Protein AF-A0A4C1Y5I3-F1 (afdb_monomer)

Radius of gyration: 82.03 Å; Cα contacts (8 Å, |Δi|>4): 7; chains: 1; bounding box: 168×85×253 Å

Foldseek 3Di:
DDPVVVVVVVVVVVVVVVVVVVVVVVVVVVVVVVVVPPDPCVVVVVPPPDDDDDDDDDDDDDDDDDDDDDDDDDDDDDDDDDDDDDDDDDDDDPDDPDDDPDDDPPPPDPPPPPPDPPPPPDDDDDPPCPVVVLVVVVVVCVVVCVDPPVCVPPPQDSVNVVVVVVVVVVVVVVVVVVVVVVVVVVVVVVVVVVVVVVVVVVVVVVVVVVVVVVVVVVVVVVVVVVVVVVVVVVVVVVVVVVVVVVVVVVVVVVVVVVVVVVVVVVVVVVVVVVVVVVVVVVVVVVVVVVVVVVVVVVVVVVVVVVVVVVVVVVVVVVVVVVVVVVVVVVVVVVVVVVVVVVVVVVVVVVVVVVVVVD

pLDDT: mean 80.73, std 22.71, range [35.09, 98.81]

Mean predicted aligned error: 19.36 Å

Sequence (358 aa):
MDSVELLAREEEFRKLNKQLELKTTRLMKEVEDVMQKPDFFVDFASSSLYSPARNQKPVHTRHCNDITDRDNTKNVMNNETPNAKPQSSIKPLKNNNNKNNNRGRNKLEVNQMQKDCQCCTHKRNQFMGSVEFLQAFIYVNVQDKVLPQAFLKESPGVEGVCKFLASKVKLMQEQMDRLQSVINEKTVQCQRHLTHCAELEGGHLQLVSKARNCEAEVTELRAKCNSLQNKLAEKQREHKEQKTEADRLTAEVKKLKSKLTQAEAKCTHHDDEAARLKQQIEVLKNTEKEFRAASRDHSASQMSAISSLETRNKNLTTAMMKLNELIDNLKKQNAILSANVMIEGLEKEYSKLLLEGQ

Secondary structure (DSSP, 8-state):
--HHHHHHHHHHHHHHHHHHHHHHHHHHHHHHHHHHS--TTHHHHTT----------------------------------------------------------------------TTTTS-----S-HHHHHHHHHHHHHHTT-S-GGGGSS---HHHHHHHHHHHHHHHHHHHHHHHHHHHHHHHHHHHHHHHHHHHHHHHHHHHHHHHHHHHHHHHHHHHHHHHHHHHHHHHHHHHHHHHHHHHHHHHHHHHHHHHHHHHHHHHHHHHHHHHHHHHHHHHHHHHHHHHHHHHHHHHHHHHHHHHHHHHHHHHHHHHHHHHHHHHHHHHHHHHHHHHHHHHHHHHHHHHHHHH--

Structure (mmCIF, N/CA/C/O backbone):
data_AF-A0A4C1Y5I3-F1
#
_entry.id   AF-A0A4C1Y5I3-F1
#
loop_
_atom_site.group_PDB
_atom_site.id
_atom_site.type_symbol
_atom_site.label_atom_id
_atom_site.label_alt_id
_atom_site.label_comp_id
_atom_site.label_asym_id
_atom_site.label_entity_id
_atom_site.label_seq_id
_atom_site.pdbx_PDB_ins_code
_atom_site.Cartn_x
_atom_site.Cartn_y
_atom_site.Cartn_z
_atom_site.occupancy
_atom_site.B_iso_or_equiv
_atom_site.auth_seq_id
_atom_site.auth_comp_id
_atom_site.auth_asym_id
_atom_site.auth_atom_id
_atom_site.pdbx_PDB_model_num
ATOM 1 N N . MET A 1 1 ? 4.561 -12.490 -20.238 1.00 55.97 1 MET A N 1
ATOM 2 C CA . MET A 1 1 ? 3.183 -12.817 -19.834 1.00 55.97 1 MET A CA 1
ATOM 3 C C . MET A 1 1 ? 2.489 -13.327 -21.065 1.00 55.97 1 MET A C 1
ATOM 5 O O . MET A 1 1 ? 2.441 -12.603 -22.056 1.00 55.97 1 MET A O 1
ATOM 9 N N . ASP A 1 2 ? 2.043 -14.574 -21.018 1.00 82.44 2 ASP A N 1
ATOM 10 C CA . ASP A 1 2 ? 1.320 -15.182 -22.127 1.00 82.44 2 ASP A CA 1
ATOM 11 C C . ASP A 1 2 ? -0.052 -14.519 -22.272 1.00 82.44 2 ASP A C 1
ATOM 13 O O . ASP A 1 2 ? -0.678 -14.124 -21.288 1.00 82.44 2 ASP A O 1
ATOM 17 N N . SER A 1 3 ? -0.545 -14.397 -23.506 1.00 86.50 3 SER A N 1
ATOM 18 C CA . SER A 1 3 ? -1.848 -13.778 -23.800 1.00 86.50 3 SER A CA 1
ATOM 19 C C . SER A 1 3 ? -3.006 -14.408 -23.011 1.00 86.50 3 SER A C 1
ATOM 21 O O . SER A 1 3 ? -4.003 -13.743 -22.738 1.00 86.50 3 SER A O 1
ATOM 23 N N . VAL A 1 4 ? -2.872 -15.681 -22.635 1.00 90.69 4 VAL A N 1
ATOM 24 C CA . VAL A 1 4 ? -3.843 -16.427 -21.823 1.00 90.69 4 VAL A CA 1
ATOM 25 C C . VAL A 1 4 ? -3.867 -15.929 -20.373 1.00 90.69 4 VAL A C 1
ATOM 27 O O . VAL A 1 4 ? -4.932 -15.808 -19.773 1.00 90.69 4 VAL A O 1
ATOM 30 N N . GLU A 1 5 ? -2.706 -15.576 -19.823 1.00 90.56 5 GLU A N 1
ATOM 31 C CA . GLU A 1 5 ? -2.554 -15.075 -18.453 1.00 90.56 5 GLU A CA 1
ATOM 32 C C . GLU A 1 5 ? -3.140 -13.660 -18.306 1.00 90.56 5 GLU A C 1
ATOM 34 O O . GLU A 1 5 ? -3.757 -13.333 -17.292 1.00 90.56 5 GLU A O 1
ATOM 39 N N . LEU A 1 6 ? -3.024 -12.834 -19.354 1.00 94.62 6 LEU A N 1
ATOM 40 C CA . LEU A 1 6 ? -3.646 -11.507 -19.405 1.00 94.62 6 LEU A CA 1
ATOM 41 C C . LEU A 1 6 ? -5.177 -11.584 -19.445 1.00 94.62 6 LEU A C 1
ATOM 43 O O . LEU A 1 6 ? -5.832 -10.834 -18.724 1.00 94.62 6 LEU A O 1
ATOM 47 N N . LEU A 1 7 ? -5.743 -12.509 -20.228 1.00 95.25 7 LEU A N 1
ATOM 48 C CA . LEU A 1 7 ? -7.195 -12.714 -20.309 1.00 95.25 7 LEU A CA 1
ATOM 49 C C . LEU A 1 7 ? -7.779 -13.216 -18.983 1.00 95.25 7 LEU A C 1
ATOM 51 O O . LEU A 1 7 ? -8.802 -12.702 -18.531 1.00 95.25 7 LEU A O 1
ATOM 55 N N . ALA A 1 8 ? -7.108 -14.164 -18.322 1.00 95.81 8 ALA A N 1
ATOM 56 C CA . ALA A 1 8 ? -7.526 -14.645 -17.005 1.00 95.81 8 ALA A CA 1
ATOM 57 C C . ALA A 1 8 ? -7.537 -13.507 -15.970 1.00 95.81 8 ALA A C 1
ATOM 59 O O . ALA A 1 8 ? -8.502 -13.337 -15.222 1.00 95.81 8 ALA A O 1
ATOM 60 N N . ARG A 1 9 ? -6.496 -12.668 -15.981 1.00 96.00 9 ARG A N 1
ATOM 61 C CA . ARG A 1 9 ? -6.385 -11.520 -15.077 1.00 96.00 9 ARG A CA 1
ATOM 62 C C . ARG A 1 9 ? -7.423 -10.433 -15.374 1.00 96.00 9 ARG A C 1
ATOM 64 O O . ARG A 1 9 ? -7.955 -9.830 -14.444 1.00 96.00 9 ARG A O 1
ATOM 71 N N . GLU A 1 10 ? -7.746 -10.187 -16.644 1.00 97.12 10 GLU A N 1
ATOM 72 C CA . GLU A 1 10 ? -8.831 -9.274 -17.030 1.00 97.12 10 GLU A CA 1
ATOM 73 C C . GLU A 1 10 ? -10.188 -9.766 -16.498 1.00 97.12 10 GLU A C 1
ATOM 75 O O . GLU A 1 10 ? -10.980 -8.976 -15.975 1.00 97.12 10 GLU A O 1
ATOM 80 N N . GLU A 1 11 ? -10.450 -11.073 -16.571 1.00 97.38 11 GLU A N 1
ATOM 81 C CA . GLU A 1 11 ? -11.692 -11.655 -16.062 1.00 97.38 11 GLU A CA 1
ATOM 82 C C . GLU A 1 11 ? -11.799 -11.544 -14.530 1.00 97.38 11 GLU A C 1
ATOM 84 O O . GLU A 1 11 ? -12.870 -11.229 -14.000 1.00 97.38 11 GLU A O 1
ATOM 89 N N . GLU A 1 12 ? -10.691 -11.733 -13.808 1.00 96.94 12 GLU A N 1
ATOM 90 C CA . GLU A 1 12 ? -10.623 -11.495 -12.362 1.00 96.94 12 GLU A CA 1
ATOM 91 C C . GLU A 1 12 ? -10.908 -10.033 -12.008 1.00 96.94 12 GLU A C 1
ATOM 93 O O . GLU A 1 12 ? -11.728 -9.765 -11.126 1.00 96.94 12 GLU A O 1
ATOM 98 N N . PHE A 1 13 ? -10.312 -9.078 -12.730 1.00 97.81 13 PHE A N 1
ATOM 99 C CA . PHE A 1 13 ? -10.589 -7.658 -12.516 1.00 97.81 13 PHE A CA 1
ATOM 100 C C . PHE A 1 13 ? -12.046 -7.298 -12.820 1.00 97.81 13 PHE A C 1
ATOM 102 O O . PHE A 1 13 ? -12.648 -6.543 -12.055 1.00 97.81 13 PHE A O 1
ATOM 109 N N . ARG A 1 14 ? -12.665 -7.879 -13.860 1.00 97.62 14 ARG A N 1
ATOM 110 C CA . ARG A 1 14 ? -14.109 -7.706 -14.114 1.00 97.62 14 ARG A CA 1
ATOM 111 C C . ARG A 1 14 ? -14.963 -8.244 -12.971 1.00 97.62 14 ARG A C 1
ATOM 113 O O . ARG A 1 14 ? -15.922 -7.584 -12.570 1.00 97.62 14 ARG A O 1
ATOM 120 N N . LYS A 1 15 ? -14.630 -9.419 -12.426 1.00 98.00 15 LYS A N 1
ATOM 121 C CA . LYS A 1 15 ? -15.339 -9.993 -11.267 1.00 98.00 15 LYS A CA 1
ATOM 122 C C . LYS A 1 15 ? -15.206 -9.092 -10.042 1.00 98.00 15 LYS A C 1
ATOM 124 O O . LYS A 1 15 ? -16.206 -8.846 -9.365 1.00 98.00 15 LYS A O 1
ATOM 129 N N . LEU A 1 16 ? -14.010 -8.563 -9.790 1.00 96.81 16 LEU A N 1
ATOM 130 C CA . LEU A 1 16 ? -13.751 -7.662 -8.669 1.00 96.81 16 LEU A CA 1
ATOM 131 C C . LEU A 1 16 ? -14.513 -6.337 -8.816 1.00 96.81 16 LEU A C 1
ATOM 133 O O . LEU A 1 16 ? -15.172 -5.916 -7.867 1.00 96.81 16 LEU A O 1
ATOM 137 N N . ASN A 1 17 ? -14.506 -5.729 -10.008 1.00 97.19 17 ASN A N 1
ATOM 138 C CA . ASN A 1 17 ? -15.266 -4.505 -10.284 1.00 97.19 17 ASN A CA 1
ATOM 139 C C . ASN A 1 17 ? -16.769 -4.714 -10.088 1.00 97.19 17 ASN A C 1
ATOM 141 O O . ASN A 1 17 ? -17.412 -3.913 -9.418 1.00 97.19 17 ASN A O 1
ATOM 145 N N . LYS A 1 18 ? -17.320 -5.834 -10.570 1.00 98.12 18 LYS A N 1
ATOM 146 C CA . LYS A 1 18 ? -18.740 -6.161 -10.377 1.00 98.12 18 LYS A CA 1
ATOM 147 C C . LYS A 1 18 ? -19.110 -6.312 -8.896 1.00 98.12 18 LYS A C 1
ATOM 149 O O . LYS A 1 18 ? -20.186 -5.889 -8.477 1.00 98.12 18 LYS A O 1
ATOM 154 N N . GLN A 1 19 ? -18.232 -6.906 -8.083 1.00 96.81 19 GLN A N 1
ATOM 155 C CA . GLN A 1 19 ? -18.434 -6.982 -6.630 1.00 96.81 19 GLN A CA 1
ATOM 156 C C . GLN A 1 19 ? -18.339 -5.607 -5.960 1.00 96.81 19 GLN A C 1
ATOM 158 O O . GLN A 1 19 ? -19.082 -5.339 -5.013 1.00 96.81 19 GLN A O 1
ATOM 163 N N . LEU A 1 20 ? -17.436 -4.749 -6.440 1.00 97.44 20 LEU A N 1
ATOM 164 C CA . LEU A 1 20 ? -17.274 -3.387 -5.944 1.00 97.44 20 LEU A CA 1
ATOM 165 C C . LEU A 1 20 ? -18.528 -2.550 -6.224 1.00 97.44 20 LEU A C 1
ATOM 167 O O . LEU A 1 20 ? -19.047 -1.915 -5.312 1.00 97.44 20 LEU A O 1
ATOM 171 N N . GLU A 1 21 ? -19.060 -2.614 -7.446 1.00 97.44 21 GLU A N 1
ATOM 172 C CA . GLU A 1 21 ? -20.314 -1.960 -7.838 1.00 97.44 21 GLU A CA 1
ATOM 173 C C . GLU A 1 21 ? -21.484 -2.436 -6.971 1.00 97.44 21 GLU A C 1
ATOM 175 O O . GLU A 1 21 ? -22.175 -1.613 -6.376 1.00 97.44 21 GLU A O 1
ATOM 180 N N . LEU A 1 22 ? -21.647 -3.754 -6.792 1.00 98.12 22 LEU A N 1
ATOM 181 C CA . LEU A 1 22 ? -22.689 -4.322 -5.926 1.00 98.12 22 LEU A CA 1
ATOM 182 C C . LEU A 1 22 ? -22.584 -3.837 -4.473 1.00 98.12 22 LEU A C 1
ATOM 184 O O . LEU A 1 22 ? -23.604 -3.526 -3.852 1.00 98.12 22 LEU A O 1
ATOM 188 N N . LYS A 1 23 ? -21.367 -3.762 -3.917 1.00 97.50 23 LYS A N 1
ATOM 189 C CA . LYS A 1 23 ? -21.143 -3.227 -2.565 1.00 97.50 23 LYS A CA 1
ATOM 190 C C . LYS A 1 23 ? -21.480 -1.744 -2.482 1.00 97.50 23 LYS A C 1
ATOM 192 O O . LYS A 1 23 ? -22.138 -1.347 -1.526 1.00 97.50 23 LYS A O 1
ATOM 197 N N . THR A 1 24 ? -21.070 -0.951 -3.467 1.00 97.50 24 THR A N 1
ATOM 198 C CA . THR A 1 24 ? -21.371 0.484 -3.519 1.00 97.50 24 THR A CA 1
ATOM 199 C C . THR A 1 24 ? -22.876 0.719 -3.604 1.00 97.50 24 THR A C 1
ATOM 201 O O . THR A 1 24 ? -23.409 1.495 -2.818 1.00 97.50 24 THR A O 1
ATOM 204 N N . THR A 1 25 ? -23.595 -0.007 -4.466 1.00 97.44 25 THR A N 1
ATOM 205 C CA . THR A 1 25 ? -25.060 0.093 -4.563 1.00 97.44 25 THR A CA 1
ATOM 206 C C . THR A 1 25 ? -25.747 -0.312 -3.259 1.00 97.44 25 THR A C 1
ATOM 208 O O . THR A 1 25 ? -26.676 0.361 -2.821 1.00 97.44 25 THR A O 1
ATOM 211 N N . ARG A 1 26 ? -25.281 -1.381 -2.600 1.00 97.44 26 ARG A N 1
ATOM 212 C CA . ARG A 1 26 ? -25.826 -1.808 -1.303 1.00 97.44 26 ARG A CA 1
ATOM 213 C C . ARG A 1 26 ? -25.597 -0.763 -0.212 1.00 97.44 26 ARG A C 1
ATOM 215 O O . ARG A 1 26 ? -26.525 -0.472 0.531 1.00 97.44 26 ARG A O 1
ATOM 222 N N . LEU A 1 27 ? -24.396 -0.193 -0.138 1.00 97.38 27 LEU A N 1
ATOM 223 C CA . LEU A 1 27 ? -24.063 0.835 0.846 1.00 97.38 27 LEU A CA 1
ATOM 224 C C . LEU A 1 27 ? -24.883 2.110 0.621 1.00 97.38 27 LEU A C 1
ATOM 226 O O . LEU A 1 27 ? -25.413 2.664 1.575 1.00 97.38 27 LEU A O 1
ATOM 230 N N . MET A 1 28 ? -25.039 2.541 -0.634 1.00 96.94 28 MET A N 1
ATOM 231 C CA . MET A 1 28 ? -25.890 3.687 -0.974 1.00 96.94 28 MET A CA 1
ATOM 232 C C . MET A 1 28 ? -27.343 3.449 -0.558 1.00 96.94 28 MET A C 1
ATOM 234 O O . MET A 1 28 ? -27.964 4.351 -0.008 1.00 96.94 28 MET A O 1
ATOM 238 N N . LYS A 1 29 ? -27.856 2.225 -0.734 1.00 97.31 29 LYS A N 1
ATOM 239 C CA . LYS A 1 29 ? -29.195 1.850 -0.268 1.00 97.31 29 LYS A CA 1
ATOM 240 C C . LYS A 1 29 ? -29.307 1.851 1.260 1.00 97.31 29 LYS A C 1
ATOM 242 O O . LYS A 1 29 ? -30.309 2.306 1.786 1.00 97.31 29 LYS A O 1
ATOM 247 N N . GLU A 1 30 ? -28.285 1.385 1.980 1.00 96.06 30 GLU A N 1
ATOM 248 C CA . GLU A 1 30 ? -28.253 1.457 3.451 1.00 96.06 30 GLU A CA 1
ATOM 249 C C . GLU A 1 30 ? -28.215 2.911 3.951 1.00 96.06 30 GLU A C 1
ATOM 251 O O . GLU A 1 30 ? -28.897 3.241 4.918 1.00 96.06 30 GLU A O 1
ATOM 256 N N . VAL A 1 31 ? -27.471 3.796 3.279 1.00 94.19 31 VAL A N 1
ATOM 257 C CA . VAL A 1 31 ? -27.472 5.238 3.577 1.00 94.19 31 VAL A CA 1
ATOM 258 C C . VAL A 1 31 ? -28.845 5.846 3.300 1.00 94.19 31 VAL A C 1
ATOM 260 O O . VAL A 1 31 ? -29.354 6.586 4.138 1.00 94.19 31 VAL A O 1
ATOM 263 N N . GLU A 1 32 ? -29.470 5.508 2.173 1.00 95.00 32 GLU A N 1
ATOM 264 C CA . GLU A 1 32 ? -30.810 5.983 1.826 1.00 95.00 32 GLU A CA 1
ATOM 265 C C . GLU A 1 32 ? -31.870 5.482 2.820 1.00 95.00 32 GLU A C 1
ATOM 267 O O . GLU A 1 32 ? -32.681 6.279 3.278 1.00 95.00 32 GLU A O 1
ATOM 272 N N . ASP A 1 33 ? -31.807 4.220 3.257 1.00 94.38 33 ASP A N 1
ATOM 273 C CA . ASP A 1 33 ? -32.685 3.664 4.297 1.00 94.38 33 ASP A CA 1
ATOM 274 C C . ASP A 1 33 ? -32.489 4.360 5.658 1.00 94.38 33 ASP A C 1
ATOM 276 O O . ASP A 1 33 ? -33.441 4.515 6.425 1.00 94.38 33 ASP A O 1
ATOM 280 N N . VAL A 1 34 ? -31.260 4.772 5.993 1.00 90.88 34 VAL A N 1
ATOM 281 C CA . VAL A 1 34 ? -30.976 5.546 7.214 1.00 90.88 34 VAL A CA 1
ATOM 282 C C . VAL A 1 34 ? -31.487 6.981 7.085 1.00 90.88 34 VAL A C 1
ATOM 284 O O . VAL A 1 34 ? -32.027 7.505 8.052 1.00 90.88 34 VAL A O 1
ATOM 287 N N . MET A 1 35 ? -31.370 7.593 5.905 1.00 85.56 35 MET A N 1
ATOM 288 C CA . MET A 1 35 ? -31.860 8.950 5.638 1.00 85.56 35 MET A CA 1
ATOM 289 C C . MET A 1 35 ? -33.386 9.031 5.499 1.00 85.56 35 MET A C 1
ATOM 291 O O . MET A 1 35 ? -33.975 10.048 5.850 1.00 85.56 35 MET A O 1
ATOM 295 N N . GLN A 1 36 ? -34.037 7.984 4.984 1.00 89.94 36 GLN A N 1
ATOM 296 C CA . GLN A 1 36 ? -35.495 7.915 4.854 1.00 89.94 36 GLN A CA 1
ATOM 297 C C . GLN A 1 36 ? -36.196 7.582 6.168 1.00 89.94 36 GLN A C 1
ATOM 299 O O . GLN A 1 36 ? -37.403 7.790 6.268 1.00 89.94 36 GLN A O 1
ATOM 304 N N . LYS A 1 37 ? -35.479 7.082 7.181 1.00 84.56 37 LYS A N 1
ATOM 305 C CA . LYS A 1 37 ? -36.021 7.007 8.537 1.00 84.56 37 LYS A CA 1
ATOM 306 C C . LYS A 1 37 ? -36.095 8.439 9.072 1.00 84.56 37 LYS A C 1
ATOM 308 O O . LYS A 1 37 ? -35.039 8.994 9.368 1.00 84.56 37 LYS A O 1
ATOM 313 N N . PRO A 1 38 ? -37.295 9.049 9.176 1.00 65.81 38 PRO A N 1
ATOM 314 C CA . PRO A 1 38 ? -37.422 10.369 9.773 1.00 65.81 38 PRO A CA 1
ATOM 315 C C . PRO A 1 38 ? -36.773 10.311 11.150 1.00 65.81 38 PRO A C 1
ATOM 317 O O . PRO A 1 38 ? -37.022 9.373 11.910 1.00 65.81 38 PRO A O 1
ATOM 320 N N . ASP A 1 39 ? -35.875 11.261 11.395 1.00 62.53 39 ASP A N 1
ATOM 321 C CA . ASP A 1 39 ? -35.011 11.336 12.560 1.00 62.53 39 ASP A CA 1
ATOM 322 C C . ASP A 1 39 ? -35.692 10.789 13.820 1.00 62.53 39 ASP A C 1
ATOM 324 O O . ASP A 1 39 ? -36.631 11.383 14.350 1.00 62.53 39 ASP A O 1
ATOM 328 N N . PHE A 1 40 ? -35.141 9.701 14.367 1.00 60.09 40 PHE A N 1
ATOM 329 C CA . PHE A 1 40 ? -35.454 9.206 15.716 1.00 60.09 40 PHE A CA 1
ATOM 330 C C . PHE A 1 40 ? -35.321 10.320 16.787 1.00 60.09 40 PHE A C 1
ATOM 332 O O . PHE A 1 40 ? -35.784 10.177 17.915 1.00 60.09 40 PHE A O 1
ATOM 339 N N . PHE A 1 41 ? -34.686 11.447 16.437 1.00 56.62 41 PHE A N 1
ATOM 340 C CA . PHE A 1 41 ? -34.577 12.656 17.246 1.00 56.62 41 PHE A CA 1
ATOM 341 C C . PHE A 1 41 ? -35.851 13.514 17.322 1.00 56.62 41 PHE A C 1
ATOM 343 O O . PHE A 1 41 ? -35.969 14.286 18.275 1.00 56.62 41 PHE A O 1
ATOM 350 N N . VAL A 1 42 ? -36.826 13.384 16.412 1.00 60.25 42 VAL A N 1
ATOM 351 C CA . VAL A 1 42 ? -38.107 14.120 16.530 1.00 60.25 42 VAL A CA 1
ATOM 352 C C . VAL A 1 42 ? -38.926 13.605 17.726 1.00 60.25 42 VAL A C 1
ATOM 354 O O . VAL A 1 42 ? -39.559 14.396 18.434 1.00 60.25 42 VAL A O 1
ATOM 357 N N . ASP A 1 43 ? -38.808 12.315 18.049 1.00 57.38 43 ASP A N 1
ATOM 358 C CA . ASP A 1 43 ? -39.418 11.716 19.247 1.00 57.38 43 ASP A CA 1
ATOM 359 C C . ASP A 1 43 ? -38.662 12.064 20.542 1.00 57.38 43 ASP A C 1
ATOM 361 O O . ASP A 1 43 ? -39.237 12.063 21.633 1.00 57.38 43 ASP A O 1
ATOM 365 N N . PHE A 1 44 ? -37.381 12.442 20.446 1.00 57.88 44 PHE A N 1
ATOM 366 C CA . PHE A 1 44 ? -36.614 12.917 21.603 1.00 57.88 44 PHE A CA 1
ATOM 367 C C . PHE A 1 44 ? -36.893 14.395 21.921 1.00 57.88 44 PHE A C 1
ATOM 369 O O . PHE A 1 44 ? -36.907 14.789 23.088 1.00 57.88 44 PHE A O 1
ATOM 376 N N . ALA A 1 45 ? -37.177 15.215 20.903 1.00 57.25 45 ALA A N 1
ATOM 377 C CA . ALA A 1 45 ? -37.510 16.630 21.081 1.00 57.25 45 ALA A CA 1
ATOM 378 C C . ALA A 1 45 ? -38.916 16.855 21.674 1.00 57.25 45 ALA A C 1
ATOM 380 O O . ALA A 1 45 ? -39.146 17.859 22.346 1.00 57.25 45 ALA A O 1
ATOM 381 N N . SER A 1 46 ? -39.847 15.918 21.482 1.00 56.91 46 SER A N 1
ATOM 382 C CA . SER A 1 46 ? -41.234 16.035 21.956 1.00 56.91 46 SER A CA 1
ATOM 383 C C . SER A 1 46 ? -41.455 15.566 23.407 1.00 56.91 46 SER A C 1
ATOM 385 O O . SER A 1 46 ? -42.503 15.858 23.980 1.00 56.91 46 SER A O 1
ATOM 387 N N . SER A 1 47 ? -40.458 14.938 24.049 1.00 51.41 47 SER A N 1
ATOM 388 C CA . SER A 1 47 ? -40.517 14.542 25.474 1.00 51.41 47 SER A CA 1
ATOM 389 C C . SER A 1 47 ? -39.835 15.521 26.444 1.00 51.41 47 SER A C 1
ATOM 391 O O . SER A 1 47 ? -39.918 15.345 27.660 1.00 51.41 47 SER A O 1
ATOM 393 N N . SER A 1 48 ? -39.205 16.595 25.955 1.00 48.88 48 SER A N 1
ATOM 394 C CA . SER A 1 48 ? -38.680 17.669 26.810 1.00 48.88 48 SER A CA 1
ATOM 395 C C . SER A 1 48 ? -39.762 18.715 27.107 1.00 48.88 48 SER A C 1
ATOM 397 O O . SER A 1 48 ? -39.696 19.861 26.657 1.00 48.88 48 SER A O 1
ATOM 399 N N . LEU A 1 49 ? -40.753 18.334 27.915 1.00 48.50 49 LEU A N 1
ATOM 400 C CA . LEU A 1 49 ? -41.639 19.265 28.620 1.00 48.50 49 LEU A CA 1
ATOM 401 C C . LEU A 1 49 ? -40.845 20.024 29.701 1.00 48.50 49 LEU A C 1
ATOM 403 O O . LEU A 1 49 ? -41.003 19.784 30.893 1.00 48.50 49 LEU A O 1
ATOM 407 N N . TYR A 1 50 ? -40.002 20.970 29.288 1.00 48.88 50 TYR A N 1
ATOM 408 C CA . TYR A 1 50 ? -39.559 22.064 30.149 1.00 48.88 50 TYR A CA 1
ATOM 409 C C . TYR A 1 50 ? -39.992 23.389 29.531 1.00 48.88 50 TYR A C 1
ATOM 411 O O . TYR A 1 50 ? -39.371 23.954 28.636 1.00 48.88 50 TYR A O 1
ATOM 419 N N . SER A 1 51 ? -41.131 23.842 30.042 1.00 43.19 51 SER A N 1
ATOM 420 C CA . SER A 1 51 ? -41.708 25.167 29.868 1.00 43.19 51 SER A CA 1
ATOM 421 C C . SER A 1 51 ? -40.711 26.265 30.281 1.00 43.19 51 SER A C 1
ATOM 423 O O . SER A 1 51 ? -40.234 26.232 31.420 1.00 43.19 51 SER A O 1
ATOM 425 N N . PRO A 1 52 ? -40.401 27.266 29.434 1.00 47.56 52 PRO A N 1
ATOM 426 C CA . PRO A 1 52 ? -39.676 28.445 29.872 1.00 47.56 52 PRO A CA 1
ATOM 427 C C . PRO A 1 52 ? -40.678 29.482 30.390 1.00 47.56 52 PRO A C 1
ATOM 429 O O . PRO A 1 52 ? -41.300 30.233 29.635 1.00 47.56 52 PRO A O 1
ATOM 432 N N . ALA A 1 53 ? -40.821 29.537 31.712 1.00 44.81 53 ALA A N 1
ATOM 433 C CA . ALA A 1 53 ? -41.477 30.649 32.377 1.00 44.81 53 ALA A CA 1
ATOM 434 C C . ALA A 1 53 ? -40.642 31.931 32.199 1.00 44.81 53 ALA A C 1
ATOM 436 O O . ALA A 1 53 ? -39.521 32.056 32.692 1.00 44.81 53 ALA A O 1
ATOM 437 N N . ARG A 1 54 ? -41.236 32.905 31.504 1.00 47.25 54 ARG A N 1
ATOM 438 C CA . ARG A 1 54 ? -40.917 34.336 31.592 1.00 47.25 54 ARG A CA 1
ATOM 439 C C . ARG A 1 54 ? -40.912 34.792 33.056 1.00 47.25 54 ARG A C 1
ATOM 441 O O . ARG A 1 54 ? -41.942 34.654 33.710 1.00 47.25 54 ARG A O 1
ATOM 448 N N . ASN A 1 55 ? -39.841 35.454 33.506 1.00 44.53 55 ASN A N 1
ATOM 449 C CA . ASN A 1 55 ? -39.859 36.865 33.944 1.00 44.53 55 ASN A CA 1
ATOM 450 C C . ASN A 1 55 ? -38.595 37.278 34.729 1.00 44.53 55 ASN A C 1
ATOM 452 O O . ASN A 1 55 ? -38.289 36.660 35.738 1.00 44.53 55 ASN A O 1
ATOM 456 N N . GLN A 1 56 ? -38.031 38.438 34.333 1.00 44.53 56 GLN A N 1
ATOM 457 C CA . GLN A 1 56 ? -37.391 39.479 35.176 1.00 44.53 56 GLN A CA 1
ATOM 458 C C . GLN A 1 56 ? -36.053 39.103 35.864 1.00 44.53 56 GLN A C 1
ATOM 460 O O . GLN A 1 56 ? -35.946 38.062 36.482 1.00 44.53 56 GLN A O 1
ATOM 465 N N . LYS A 1 57 ? -34.961 39.881 35.876 1.00 44.16 57 LYS A N 1
ATOM 466 C CA . LYS A 1 57 ? -34.655 41.318 35.713 1.00 44.16 57 LYS A CA 1
ATOM 467 C C . LYS A 1 57 ? -33.132 41.460 35.449 1.00 44.16 57 LYS A C 1
ATOM 469 O O . LYS A 1 57 ? -32.392 40.525 35.747 1.00 44.16 57 LYS A O 1
ATOM 474 N N . PRO A 1 58 ? -32.645 42.622 34.973 1.00 56.31 58 PRO A N 1
ATOM 475 C CA . PRO A 1 58 ? -31.222 42.884 34.779 1.00 56.31 58 PRO A CA 1
ATOM 476 C C . PRO A 1 58 ? -30.595 43.445 36.064 1.00 56.31 58 PRO A C 1
ATOM 478 O O . PRO A 1 58 ? -31.099 44.416 36.626 1.00 56.31 58 PRO A O 1
ATOM 481 N N . VAL A 1 59 ? -29.479 42.872 36.515 1.00 47.97 59 VAL A N 1
ATOM 482 C CA . VAL A 1 59 ? -28.624 43.499 37.530 1.00 47.97 59 VAL A CA 1
ATOM 483 C C . VAL A 1 59 ? -27.178 43.419 37.068 1.00 47.97 59 VAL A C 1
ATOM 485 O O . VAL A 1 59 ? -26.643 42.355 36.773 1.00 47.97 59 VAL A O 1
ATOM 488 N N . HIS A 1 60 ? -26.592 44.607 36.983 1.00 52.41 60 HIS A N 1
ATOM 489 C CA . HIS A 1 60 ? -25.186 44.896 36.781 1.00 52.41 60 HIS A CA 1
ATOM 490 C C . HIS A 1 60 ? -24.255 43.984 37.579 1.00 52.41 60 HIS A C 1
ATOM 492 O O . HIS A 1 60 ? -24.384 43.898 38.796 1.00 52.41 60 HIS A O 1
ATOM 498 N N . THR A 1 61 ? -23.180 43.512 36.951 1.00 45.88 61 THR A N 1
ATOM 499 C CA . THR A 1 61 ? -21.857 43.602 37.582 1.00 45.88 61 THR A CA 1
ATOM 500 C C . THR A 1 61 ? -20.785 43.739 36.505 1.00 45.88 61 THR A C 1
ATOM 502 O O . THR A 1 61 ? -20.565 42.847 35.693 1.00 45.88 61 THR A O 1
ATOM 505 N N . ARG A 1 62 ? -20.150 44.913 36.488 1.00 43.91 62 ARG A N 1
ATOM 506 C CA . ARG A 1 62 ? -18.861 45.161 35.839 1.00 43.91 62 ARG 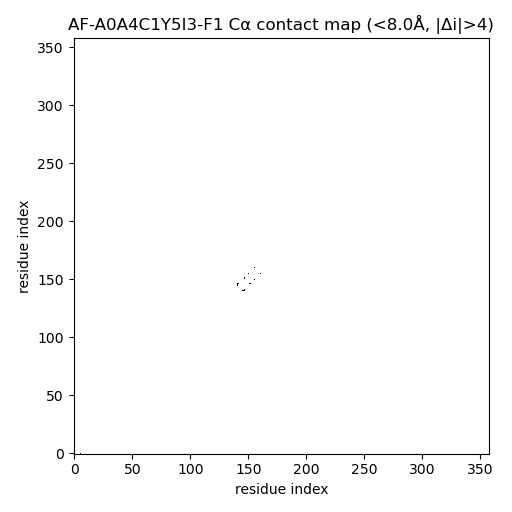A CA 1
ATOM 507 C C . ARG A 1 62 ? -17.796 44.355 36.587 1.00 43.91 62 ARG A C 1
ATOM 509 O O . ARG A 1 62 ? -17.740 44.502 37.802 1.00 43.91 62 ARG A O 1
ATOM 516 N N . HIS A 1 63 ? -16.902 43.651 35.896 1.00 38.81 63 HIS A N 1
ATOM 517 C CA . HIS A 1 63 ? -15.469 43.800 36.169 1.00 38.81 63 HIS A CA 1
ATOM 518 C C . HIS A 1 63 ? -14.587 43.253 35.039 1.00 38.81 63 HIS A C 1
ATOM 520 O O . HIS A 1 63 ? -15.000 42.391 34.271 1.00 38.81 63 HIS A O 1
ATOM 526 N N . CYS A 1 64 ? -13.405 43.856 34.946 1.00 35.09 64 CYS A N 1
ATOM 527 C CA . CYS A 1 64 ? -12.431 43.835 33.864 1.00 35.09 64 CYS A CA 1
ATOM 528 C C . CYS A 1 64 ? -11.596 42.552 33.800 1.00 35.09 64 CYS A C 1
ATOM 530 O O . CYS A 1 64 ? -11.435 41.874 34.811 1.00 35.09 64 CYS A O 1
ATOM 532 N N . ASN A 1 65 ? -11.027 42.312 32.614 1.00 39.97 65 ASN A N 1
ATOM 533 C CA . ASN A 1 65 ? -9.613 42.008 32.305 1.00 39.97 65 ASN A CA 1
ATOM 534 C C . ASN A 1 65 ? -9.629 41.502 30.850 1.00 39.97 65 ASN A C 1
ATOM 536 O O . ASN A 1 65 ? -10.176 40.441 30.579 1.00 39.97 65 ASN A O 1
ATOM 540 N N . ASP A 1 66 ? -9.297 42.281 29.822 1.00 37.91 66 ASP A N 1
ATOM 541 C CA . ASP A 1 66 ? -7.974 42.822 29.484 1.00 37.91 66 ASP A CA 1
ATOM 542 C C . ASP A 1 66 ? -6.813 41.911 29.907 1.00 37.91 66 ASP A C 1
ATOM 544 O O . ASP A 1 66 ? -6.536 41.805 31.098 1.00 37.91 66 ASP A O 1
ATOM 548 N N . ILE A 1 67 ? -6.206 41.227 28.925 1.00 43.09 67 ILE A N 1
ATOM 549 C CA . ILE A 1 67 ? -4.781 40.856 28.793 1.00 43.09 67 ILE A CA 1
ATOM 550 C C . ILE A 1 67 ? -4.605 40.154 27.421 1.00 43.09 67 ILE A C 1
ATOM 552 O O . ILE A 1 67 ? -4.930 38.986 27.232 1.00 43.09 67 ILE A O 1
ATOM 556 N N . THR A 1 68 ? -4.179 40.973 26.456 1.00 42.47 68 THR A N 1
ATOM 557 C CA . THR A 1 68 ? -3.112 40.796 25.445 1.00 42.47 68 THR A CA 1
ATOM 558 C C . THR A 1 68 ? -2.965 39.524 24.594 1.00 42.47 68 THR A C 1
ATOM 560 O O . THR A 1 68 ? -2.711 38.426 25.087 1.00 42.47 68 THR A O 1
ATOM 563 N N . ASP A 1 69 ? -2.878 39.784 23.285 1.00 39.16 69 ASP A N 1
ATOM 564 C CA . ASP A 1 69 ? -2.022 39.126 22.289 1.00 39.16 69 ASP A CA 1
ATOM 565 C C . ASP A 1 69 ? -0.620 38.737 22.802 1.00 39.16 69 ASP A C 1
ATOM 567 O O . ASP A 1 69 ? 0.034 39.554 23.452 1.00 39.16 69 ASP A O 1
ATOM 571 N N . ARG A 1 70 ? -0.101 37.567 22.387 1.00 39.12 70 ARG A N 1
ATOM 572 C CA . ARG A 1 70 ? 1.174 37.433 21.635 1.00 39.12 70 ARG A CA 1
ATOM 573 C C . ARG A 1 70 ? 1.652 35.984 21.467 1.00 39.12 70 ARG A C 1
ATOM 575 O O . ARG A 1 70 ? 1.862 35.262 22.432 1.00 39.12 70 ARG A O 1
ATOM 582 N N . ASP A 1 71 ? 1.908 35.648 20.206 1.00 36.31 71 ASP A N 1
ATOM 583 C CA . ASP A 1 71 ? 3.149 35.090 19.652 1.00 36.31 71 ASP A CA 1
ATOM 584 C C . ASP A 1 71 ? 3.936 33.965 20.367 1.00 36.31 71 ASP A C 1
ATOM 586 O O . ASP A 1 71 ? 4.636 34.169 21.351 1.00 36.31 71 ASP A O 1
ATOM 590 N N . ASN A 1 72 ? 4.016 32.846 19.632 1.00 42.09 72 ASN A N 1
ATOM 591 C CA . ASN A 1 72 ? 5.259 32.312 19.051 1.00 42.09 72 ASN A CA 1
ATOM 592 C C . ASN A 1 72 ? 6.304 31.691 20.004 1.00 42.09 72 ASN A C 1
ATOM 594 O O . ASN A 1 72 ? 7.095 32.399 20.619 1.00 42.09 72 ASN A O 1
ATOM 598 N N . THR A 1 73 ? 6.473 30.360 19.963 1.00 37.94 73 THR A N 1
ATOM 599 C CA . THR A 1 73 ? 7.829 29.769 19.938 1.00 37.94 73 THR A CA 1
ATOM 600 C C . THR A 1 73 ? 7.865 28.328 19.418 1.00 37.94 73 THR A C 1
ATOM 602 O O . THR A 1 73 ? 7.200 27.426 19.920 1.00 37.94 73 THR A O 1
ATOM 605 N N . LYS A 1 74 ? 8.719 28.129 18.410 1.00 48.12 74 LYS A N 1
ATOM 606 C CA . LYS A 1 74 ? 9.323 26.855 18.007 1.00 48.12 74 LYS A CA 1
ATOM 607 C C . LYS A 1 74 ? 10.335 26.412 19.074 1.00 48.12 74 LYS A C 1
ATOM 609 O O . LYS A 1 74 ? 11.084 27.254 19.549 1.00 48.12 74 LYS A O 1
ATOM 614 N N . ASN A 1 75 ? 10.424 25.112 19.350 1.00 38.00 75 ASN A N 1
ATOM 615 C CA . ASN A 1 75 ? 11.642 24.397 19.773 1.00 38.00 75 ASN A CA 1
ATOM 616 C C . ASN A 1 75 ? 11.379 22.898 19.540 1.00 38.00 75 ASN A C 1
ATOM 618 O O . ASN A 1 75 ? 10.383 22.368 20.017 1.00 38.00 75 ASN A O 1
ATOM 622 N N . VAL A 1 76 ? 12.009 22.258 18.552 1.00 41.16 76 VAL A N 1
ATOM 623 C CA . VAL A 1 76 ? 13.388 21.726 18.532 1.00 41.16 76 VAL A CA 1
ATOM 624 C C . VAL A 1 76 ? 13.587 20.619 19.568 1.00 41.16 76 VAL A C 1
ATOM 626 O O . VAL A 1 76 ? 13.482 20.822 20.771 1.00 41.16 76 VAL A O 1
ATOM 629 N N . MET A 1 77 ? 13.856 19.438 19.010 1.00 42.78 77 MET A N 1
ATOM 630 C CA . MET A 1 77 ? 14.239 18.191 19.657 1.00 42.78 77 MET A CA 1
ATOM 631 C C . MET A 1 77 ? 15.393 18.386 20.639 1.00 42.78 77 MET A C 1
ATOM 633 O O . MET A 1 77 ? 16.358 19.065 20.306 1.00 42.78 77 MET A O 1
ATOM 637 N N . ASN A 1 78 ? 15.354 17.662 21.756 1.00 37.47 78 ASN A N 1
ATOM 638 C CA . ASN A 1 78 ? 16.528 16.950 22.242 1.00 37.47 78 ASN A CA 1
ATOM 639 C C . ASN A 1 78 ? 16.119 15.715 23.048 1.00 37.47 78 ASN A C 1
ATOM 641 O O . ASN A 1 78 ? 15.182 15.735 23.844 1.00 37.47 78 ASN A O 1
ATOM 645 N N . ASN A 1 79 ? 16.831 14.632 22.745 1.00 44.38 79 ASN A N 1
ATOM 646 C CA . ASN A 1 79 ? 16.823 13.354 23.434 1.00 44.38 79 ASN A CA 1
ATOM 647 C C . ASN A 1 79 ? 17.283 13.528 24.878 1.00 44.38 79 ASN A C 1
ATOM 649 O O . ASN A 1 79 ? 18.294 14.185 25.087 1.00 44.38 79 ASN A O 1
ATOM 653 N N . GLU A 1 80 ? 16.648 12.826 25.815 1.00 38.66 80 GLU A N 1
ATOM 654 C CA . GLU A 1 80 ? 17.340 12.253 26.970 1.00 38.66 80 GLU A CA 1
ATOM 655 C C . GLU A 1 80 ? 16.477 11.156 27.615 1.00 38.66 80 GLU A C 1
ATOM 657 O O . GLU A 1 80 ? 15.369 11.368 28.102 1.00 38.66 80 GLU A O 1
ATOM 662 N N . THR A 1 81 ? 16.999 9.933 27.553 1.00 48.78 81 THR A N 1
ATOM 663 C CA . THR A 1 81 ? 16.593 8.762 28.336 1.00 48.78 81 THR A CA 1
ATOM 664 C C . THR A 1 81 ? 16.709 9.019 29.837 1.00 48.78 81 THR A C 1
ATOM 666 O O . THR A 1 81 ? 17.737 9.534 30.274 1.00 48.78 81 THR A O 1
ATOM 669 N N . PRO A 1 82 ? 15.800 8.445 30.643 1.00 48.66 82 PRO A N 1
ATOM 670 C CA . PRO A 1 82 ? 16.205 7.902 31.928 1.00 48.66 82 PRO A CA 1
ATOM 671 C C . PRO A 1 82 ? 15.816 6.430 32.088 1.00 48.66 82 PRO A C 1
ATOM 673 O O . PRO A 1 82 ? 14.669 6.004 31.977 1.00 48.66 82 PRO A O 1
ATOM 676 N N . ASN A 1 83 ? 16.861 5.677 32.398 1.00 48.31 83 ASN A N 1
ATOM 677 C CA . ASN A 1 83 ? 16.894 4.342 32.956 1.00 48.31 83 ASN A CA 1
ATOM 678 C C . ASN A 1 83 ? 16.149 4.316 34.309 1.00 48.31 83 ASN A C 1
ATOM 680 O O . ASN A 1 83 ? 16.547 5.025 35.233 1.00 48.31 83 ASN A O 1
ATOM 684 N N . ALA A 1 84 ? 15.101 3.499 34.455 1.00 39.97 84 ALA A N 1
ATOM 685 C CA . ALA A 1 84 ? 14.489 3.218 35.755 1.00 39.97 84 ALA A CA 1
ATOM 686 C C . ALA A 1 84 ? 13.921 1.789 35.813 1.00 39.97 84 ALA A C 1
ATOM 688 O O . ALA A 1 84 ? 13.039 1.397 35.052 1.00 39.97 84 ALA A O 1
ATOM 689 N N . LYS A 1 85 ? 14.476 1.017 36.749 1.00 53.03 85 LYS A N 1
ATOM 690 C CA . LYS A 1 85 ? 14.087 -0.335 37.173 1.00 53.03 85 LYS A CA 1
ATOM 691 C C . LYS A 1 85 ? 12.605 -0.406 37.583 1.00 53.03 85 LYS A C 1
ATOM 693 O O . LYS A 1 85 ? 12.146 0.513 38.258 1.00 53.03 85 LYS A O 1
ATOM 698 N N . PRO A 1 86 ? 11.919 -1.549 37.406 1.00 40.81 86 PRO A N 1
ATOM 699 C CA . PRO A 1 86 ? 10.773 -1.896 38.233 1.00 40.81 86 PRO A CA 1
ATOM 700 C C . PRO A 1 86 ? 11.184 -2.899 39.323 1.00 40.81 86 PRO A C 1
ATOM 702 O O . PRO A 1 86 ? 11.303 -4.101 39.091 1.00 40.81 86 PRO A O 1
ATOM 705 N N . GLN A 1 87 ? 11.385 -2.390 40.541 1.00 46.25 87 GLN A N 1
ATOM 706 C CA . GLN A 1 87 ? 11.163 -3.153 41.770 1.00 46.25 87 GLN A CA 1
ATOM 707 C C . GLN A 1 87 ? 9.667 -3.088 42.100 1.00 46.25 87 GLN A C 1
ATOM 709 O O . GLN A 1 87 ? 9.128 -2.001 42.278 1.00 46.25 87 GLN A O 1
ATOM 714 N N . SER A 1 88 ? 9.010 -4.241 42.209 1.00 40.97 88 SER A N 1
ATOM 715 C CA . SER A 1 88 ? 8.108 -4.613 43.316 1.00 40.97 88 SER A CA 1
ATOM 716 C C . SER A 1 88 ? 7.191 -5.757 42.880 1.00 40.97 88 SER A C 1
ATOM 718 O O . SER A 1 88 ? 6.149 -5.599 42.254 1.00 40.97 88 SER A O 1
ATOM 720 N N . SER A 1 89 ? 7.613 -6.963 43.237 1.00 40.59 89 SER A N 1
ATOM 721 C CA . SER A 1 89 ? 6.794 -8.167 43.259 1.00 40.59 89 SER A CA 1
ATOM 722 C C . SER A 1 89 ? 5.656 -7.999 44.273 1.00 40.59 89 SER A C 1
ATOM 724 O O . SER A 1 89 ? 5.868 -8.102 45.485 1.00 40.59 89 SER A O 1
ATOM 726 N N . ILE A 1 90 ? 4.452 -7.721 43.773 1.00 42.62 90 ILE A N 1
ATOM 727 C CA . ILE A 1 90 ? 3.213 -7.716 44.551 1.00 42.62 90 ILE A CA 1
ATOM 728 C C . ILE A 1 90 ? 2.824 -9.165 44.866 1.00 42.62 90 ILE A C 1
ATOM 730 O O . ILE A 1 90 ? 2.745 -10.029 43.995 1.00 42.62 90 ILE A O 1
ATOM 734 N N . LYS A 1 91 ? 2.617 -9.406 46.160 1.00 51.28 91 LYS A N 1
ATOM 735 C CA . LYS A 1 91 ? 2.202 -10.667 46.778 1.00 51.28 91 LYS A CA 1
ATOM 736 C C . LYS A 1 91 ? 0.851 -11.148 46.219 1.00 51.28 91 LYS A C 1
ATOM 738 O O . LYS A 1 91 ? -0.040 -10.322 46.025 1.00 51.28 91 LYS A O 1
ATOM 743 N N . PRO A 1 92 ? 0.628 -12.465 46.075 1.00 41.25 92 PRO A N 1
ATOM 744 C CA . PRO A 1 92 ? -0.697 -12.993 45.788 1.00 41.25 92 PRO A CA 1
ATOM 745 C C . PRO A 1 92 ? -1.558 -12.926 47.058 1.00 41.25 92 PRO A C 1
ATOM 747 O O . PRO A 1 92 ? -1.298 -13.634 48.035 1.00 41.25 92 PRO A O 1
ATOM 750 N N . LEU A 1 93 ? -2.599 -12.084 47.052 1.00 42.38 93 LEU A N 1
ATOM 751 C CA . LEU A 1 93 ? -3.695 -12.207 48.011 1.00 42.38 93 LEU A CA 1
ATOM 752 C C . LEU A 1 93 ? -4.427 -13.520 47.710 1.00 42.38 93 LEU A C 1
ATOM 754 O O . LEU A 1 93 ? -5.153 -13.645 46.725 1.00 42.38 93 LEU A O 1
ATOM 758 N N . LYS A 1 94 ? -4.200 -14.511 48.573 1.00 41.78 94 LYS A N 1
ATOM 759 C CA . LYS A 1 94 ? -5.005 -15.727 48.652 1.00 41.78 94 LYS A CA 1
ATOM 760 C C . LYS A 1 94 ? -6.433 -15.317 48.995 1.00 41.78 94 LYS A C 1
ATOM 762 O O . LYS A 1 94 ? -6.715 -14.894 50.113 1.00 41.78 94 LYS A O 1
ATOM 767 N N . ASN A 1 95 ? -7.302 -15.416 47.997 1.00 36.28 95 ASN A N 1
ATOM 768 C CA . ASN A 1 95 ? -8.725 -15.197 48.144 1.00 36.28 95 ASN A CA 1
ATOM 769 C C . ASN A 1 95 ? -9.299 -16.311 49.027 1.00 36.28 95 ASN A C 1
ATOM 771 O O . ASN A 1 95 ? -9.109 -17.504 48.773 1.00 36.28 95 ASN A O 1
ATOM 775 N N . ASN A 1 96 ? -9.921 -15.888 50.118 1.00 42.41 96 ASN A N 1
ATOM 776 C CA . ASN A 1 96 ? -10.387 -16.728 51.202 1.00 42.41 96 ASN A CA 1
ATOM 777 C C . ASN A 1 96 ? -11.710 -17.377 50.764 1.00 42.41 96 ASN A C 1
ATOM 779 O O . ASN A 1 96 ? -12.769 -16.756 50.829 1.00 42.41 96 ASN A O 1
ATOM 783 N N . ASN A 1 97 ? -11.641 -18.612 50.260 1.00 38.62 97 ASN A N 1
ATOM 784 C CA . ASN A 1 97 ? -12.818 -19.415 49.929 1.00 38.62 97 ASN A CA 1
ATOM 785 C C . ASN A 1 97 ? -13.547 -19.803 51.220 1.00 38.62 97 ASN A C 1
ATOM 787 O O . ASN A 1 97 ? -13.242 -20.811 51.861 1.00 38.62 97 ASN A O 1
ATOM 791 N N . ASN A 1 98 ? -14.519 -18.971 51.582 1.00 40.41 98 ASN A N 1
ATOM 792 C CA . ASN A 1 98 ? -15.451 -19.194 52.670 1.00 40.41 98 ASN A CA 1
ATOM 793 C C . ASN A 1 98 ? -16.357 -20.379 52.295 1.00 40.41 98 ASN A C 1
ATOM 795 O O . ASN A 1 98 ? -17.242 -20.273 51.444 1.00 40.41 98 ASN A O 1
ATOM 799 N N . LYS A 1 99 ? -16.069 -21.548 52.877 1.00 44.16 99 LYS A N 1
ATOM 800 C CA . LYS A 1 99 ? -16.858 -22.767 52.701 1.00 44.16 99 LYS A CA 1
ATOM 801 C C . LYS A 1 99 ? -18.258 -22.554 53.272 1.00 44.16 99 LYS A C 1
ATOM 803 O O . LYS A 1 99 ? -18.432 -22.313 54.461 1.00 44.16 99 LYS A O 1
ATOM 808 N N . ASN A 1 100 ? -19.231 -22.705 52.380 1.00 38.19 100 ASN A N 1
ATOM 809 C CA . ASN A 1 100 ? -20.645 -22.928 52.641 1.00 38.19 100 ASN A CA 1
ATOM 810 C C . ASN A 1 100 ? -20.890 -23.811 53.876 1.00 38.19 100 ASN A C 1
ATOM 812 O O . ASN A 1 100 ? -20.648 -25.019 53.841 1.00 38.19 100 ASN A O 1
ATOM 816 N N . ASN A 1 101 ? -21.473 -23.214 54.916 1.00 35.47 101 ASN A N 1
ATOM 817 C CA . ASN A 1 101 ? -22.214 -23.932 55.944 1.00 35.47 101 ASN A CA 1
ATOM 818 C C . ASN A 1 101 ? -23.540 -24.397 55.343 1.00 35.47 101 ASN A C 1
ATOM 820 O O . ASN A 1 101 ? -24.457 -23.609 55.120 1.00 35.47 101 ASN A O 1
ATOM 824 N N . ASN A 1 102 ? -23.619 -25.694 55.063 1.00 43.09 102 ASN A N 1
ATOM 825 C CA . ASN A 1 102 ? -24.826 -26.354 54.604 1.00 43.09 102 ASN A CA 1
ATOM 826 C C . ASN A 1 102 ? -25.366 -27.232 55.742 1.00 43.09 102 ASN A C 1
ATOM 828 O O . ASN A 1 102 ? -24.671 -28.119 56.223 1.00 43.09 102 ASN A O 1
ATOM 832 N N . ARG A 1 103 ? -26.642 -27.007 56.075 1.00 42.28 103 ARG A N 1
ATOM 833 C CA . ARG A 1 103 ? -27.604 -27.980 56.623 1.00 42.28 103 ARG A CA 1
ATOM 834 C C . ARG A 1 103 ? -27.333 -28.564 58.018 1.00 42.28 103 ARG A C 1
ATOM 836 O O . ARG A 1 103 ? -26.801 -29.655 58.166 1.00 42.28 103 ARG A O 1
ATOM 843 N N . GLY A 1 104 ? -27.943 -27.921 59.011 1.00 36.44 104 GLY A N 1
ATOM 844 C CA . GLY A 1 104 ? -28.421 -28.555 60.242 1.00 36.44 104 GLY A CA 1
ATOM 845 C C . GLY A 1 104 ? -29.867 -28.132 60.485 1.00 36.44 104 GLY A C 1
ATOM 846 O O . GLY A 1 104 ? -30.132 -27.112 61.108 1.00 36.44 104 GLY A O 1
ATOM 847 N N . ARG A 1 105 ? -30.806 -28.862 59.885 1.00 41.31 105 ARG A N 1
ATOM 848 C CA . ARG A 1 105 ? -32.253 -28.628 59.949 1.00 41.31 105 ARG A CA 1
ATOM 849 C C . ARG A 1 105 ? -32.725 -29.034 61.352 1.00 41.31 105 ARG A C 1
ATOM 851 O O . ARG A 1 105 ? -32.938 -30.216 61.596 1.00 41.31 105 ARG A O 1
ATOM 858 N N . ASN A 1 106 ? -32.857 -28.077 62.270 1.00 41.31 106 ASN A N 1
ATOM 859 C CA . ASN A 1 106 ? -33.474 -28.305 63.578 1.00 41.31 106 ASN A CA 1
ATOM 860 C C . ASN A 1 106 ? -34.969 -28.578 63.387 1.00 41.31 106 ASN A C 1
ATOM 862 O O . ASN A 1 106 ? -35.784 -27.665 63.284 1.00 41.31 106 ASN A O 1
ATOM 866 N N . LYS A 1 107 ? -35.316 -29.861 63.300 1.00 43.75 107 LYS A N 1
ATOM 867 C CA . LYS A 1 107 ? -36.687 -30.354 63.379 1.00 43.75 107 LYS A CA 1
ATOM 868 C C . LYS A 1 107 ? -37.002 -30.535 64.867 1.00 43.75 107 LYS A C 1
ATOM 870 O O . LYS A 1 107 ? -36.793 -31.604 65.427 1.00 43.75 107 LYS A O 1
ATOM 875 N N . LEU A 1 108 ? -37.425 -29.457 65.525 1.00 43.59 108 LEU A N 1
ATOM 876 C CA . LEU A 1 108 ? -38.053 -29.538 66.843 1.00 43.59 108 LEU A CA 1
ATOM 877 C C . LEU A 1 108 ? -39.479 -30.051 66.626 1.00 43.59 108 LEU A C 1
ATOM 879 O O . LEU A 1 108 ? -40.412 -29.288 66.390 1.00 43.59 108 LEU A O 1
ATOM 883 N N . GLU A 1 109 ? -39.612 -31.376 66.625 1.00 39.06 109 GLU A N 1
ATOM 884 C CA . GLU A 1 109 ? -40.889 -32.046 66.839 1.00 39.06 109 GLU A CA 1
ATOM 885 C C . GLU A 1 109 ? -41.385 -31.664 68.236 1.00 39.06 109 GLU A C 1
ATOM 887 O O . GLU A 1 109 ? -40.841 -32.089 69.256 1.00 39.06 109 GLU A O 1
ATOM 892 N N . VAL A 1 110 ? -42.410 -30.814 68.271 1.00 43.78 110 VAL A N 1
ATOM 893 C CA . VAL A 1 110 ? -43.220 -30.557 69.461 1.00 43.78 110 VAL A CA 1
ATOM 894 C C . VAL A 1 110 ? -43.995 -31.839 69.735 1.00 43.78 110 VAL A C 1
ATOM 896 O O . VAL A 1 110 ? -45.092 -32.060 69.229 1.00 43.78 110 VAL A O 1
ATOM 899 N N . ASN A 1 111 ? -43.352 -32.730 70.482 1.00 38.34 111 ASN A N 1
ATOM 900 C CA . ASN A 1 111 ? -43.943 -33.959 70.967 1.00 38.34 111 ASN A CA 1
ATOM 901 C C . ASN A 1 111 ? -44.970 -33.572 72.037 1.00 38.34 111 ASN A C 1
ATOM 903 O O . ASN A 1 111 ? -44.630 -33.146 73.144 1.00 38.34 111 ASN A O 1
ATOM 907 N N . GLN A 1 112 ? -46.236 -33.637 71.643 1.00 50.34 112 GLN A N 1
ATOM 908 C CA . GLN A 1 112 ? -47.415 -33.334 72.437 1.00 50.34 112 GLN A CA 1
ATOM 909 C C . GLN A 1 112 ? -47.560 -34.418 73.520 1.00 50.34 112 GLN A C 1
ATOM 911 O O . GLN A 1 112 ? -48.330 -35.362 73.387 1.00 50.34 112 GLN A O 1
ATOM 916 N N . MET A 1 113 ? -46.771 -34.320 74.598 1.00 43.94 113 MET A N 1
ATOM 917 C CA . MET A 1 113 ? -46.975 -35.124 75.804 1.00 43.94 113 MET A CA 1
ATOM 918 C C . MET A 1 113 ? -48.213 -34.608 76.533 1.00 43.94 113 MET A C 1
ATOM 920 O O . MET A 1 113 ? -48.142 -33.789 77.449 1.00 43.94 113 MET A O 1
ATOM 924 N N . GLN A 1 114 ? -49.358 -35.133 76.118 1.00 50.72 114 GLN A N 1
ATOM 925 C CA . GLN A 1 114 ? -50.579 -35.192 76.901 1.00 50.72 114 GLN A CA 1
ATOM 926 C C . GLN A 1 114 ? -50.301 -36.119 78.100 1.00 50.72 114 GLN A C 1
ATOM 928 O O . GLN A 1 114 ? -50.508 -37.327 78.053 1.00 50.72 114 GLN A O 1
ATOM 933 N N . LYS A 1 115 ? -49.689 -35.570 79.156 1.00 51.66 115 LYS A N 1
ATOM 934 C CA . LYS A 1 115 ? -49.590 -36.248 80.451 1.00 51.66 115 LYS A CA 1
ATOM 935 C C . LYS A 1 115 ? -50.931 -36.078 81.146 1.00 51.66 115 LYS A C 1
ATOM 937 O O . LYS A 1 115 ? -51.156 -35.079 81.826 1.00 51.66 115 LYS A O 1
ATOM 942 N N . ASP A 1 116 ? -51.809 -37.052 80.964 1.00 42.78 116 ASP A N 1
ATOM 943 C CA . ASP A 1 116 ? -52.988 -37.196 81.805 1.00 42.78 116 ASP A CA 1
ATOM 944 C C . ASP A 1 116 ? -52.530 -37.329 83.266 1.00 42.78 116 ASP A C 1
ATOM 946 O O . ASP A 1 116 ? -51.799 -38.254 83.631 1.00 42.78 116 ASP A O 1
ATOM 950 N N . CYS A 1 117 ? -52.913 -36.366 84.113 1.00 52.84 117 CYS A N 1
ATOM 951 C CA . CYS A 1 117 ? -52.660 -36.461 85.546 1.00 52.84 117 CYS A CA 1
ATOM 952 C C . CYS A 1 117 ? -53.480 -37.617 86.110 1.00 52.84 117 CYS A C 1
ATOM 954 O O . CYS A 1 117 ? -54.707 -37.552 86.193 1.00 52.84 117 CYS A O 1
ATOM 956 N N . GLN A 1 118 ? -52.782 -38.633 86.606 1.00 49.94 118 GLN A N 1
ATOM 957 C CA . GLN A 1 118 ? -53.345 -39.776 87.326 1.00 49.94 118 GLN A CA 1
ATOM 958 C C . GLN A 1 118 ? -54.025 -39.390 88.663 1.00 49.94 118 GLN A C 1
ATOM 960 O O . GLN A 1 118 ? -54.524 -40.252 89.378 1.00 49.94 118 GLN A O 1
ATOM 965 N N . CYS A 1 119 ? -54.080 -38.093 88.990 1.00 58.44 119 CYS A N 1
ATOM 966 C CA . CYS A 1 119 ? -54.770 -37.525 90.143 1.00 58.44 119 CYS A CA 1
ATOM 967 C C . CYS A 1 119 ? -56.269 -37.240 89.908 1.00 58.44 119 CYS A C 1
ATOM 969 O O . CYS A 1 119 ? -57.033 -37.165 90.869 1.00 58.44 119 CYS A O 1
ATOM 971 N N . CYS A 1 120 ? -56.718 -37.095 88.655 1.00 48.25 120 CYS A N 1
ATOM 972 C CA . CYS A 1 120 ? -58.063 -36.581 88.353 1.00 48.25 120 CYS A CA 1
ATOM 973 C C . CYS A 1 120 ? -59.172 -37.650 88.280 1.00 48.25 120 CYS A C 1
ATOM 975 O O . CYS A 1 120 ? -60.331 -37.309 88.055 1.00 48.25 120 CYS A O 1
ATOM 977 N N . THR A 1 121 ? -58.866 -38.934 88.490 1.00 51.00 121 THR A N 1
ATOM 978 C CA . THR A 1 121 ? -59.863 -40.026 88.493 1.00 51.00 121 THR A CA 1
ATOM 979 C C . THR A 1 121 ? -60.369 -40.411 89.888 1.00 51.00 121 THR A C 1
ATOM 981 O O . THR A 1 121 ? -61.161 -41.344 90.021 1.00 51.00 121 THR A O 1
ATOM 984 N N . HIS A 1 122 ? -59.989 -39.691 90.949 1.00 49.03 122 HIS A N 1
ATOM 985 C CA . HIS A 1 122 ? -60.493 -39.970 92.295 1.00 49.03 122 HIS A CA 1
ATOM 986 C C . HIS A 1 122 ? -61.813 -39.242 92.607 1.00 49.03 122 HIS A C 1
ATOM 988 O O . HIS A 1 122 ? -61.849 -38.102 93.049 1.00 49.03 122 HIS A O 1
ATOM 994 N N . LYS A 1 123 ? -62.902 -39.998 92.418 1.00 50.59 123 LYS A N 1
ATOM 995 C CA . LYS A 1 123 ? -64.113 -40.032 93.258 1.00 50.59 123 LYS A CA 1
ATOM 996 C C . LYS A 1 123 ? -64.849 -38.699 93.495 1.00 50.59 123 LYS A C 1
ATOM 998 O O . LYS A 1 123 ? -64.796 -38.103 94.565 1.00 50.59 123 LYS A O 1
ATOM 1003 N N . ARG A 1 124 ? -65.749 -38.379 92.556 1.00 47.66 124 ARG A N 1
ATOM 1004 C CA . ARG A 1 124 ? -67.096 -37.880 92.897 1.00 47.66 124 ARG A CA 1
ATOM 1005 C C . ARG A 1 124 ? -67.770 -38.927 93.790 1.00 47.66 124 ARG A C 1
ATOM 1007 O O . ARG A 1 124 ? -68.159 -39.962 93.266 1.00 47.66 124 ARG A O 1
ATOM 1014 N N . ASN A 1 125 ? -67.823 -38.705 95.103 1.00 54.16 125 ASN A N 1
ATOM 1015 C CA . ASN A 1 125 ? -68.907 -39.126 96.009 1.00 54.16 125 ASN A CA 1
ATOM 1016 C C . ASN A 1 125 ? -68.467 -38.969 97.470 1.00 54.16 125 ASN A C 1
ATOM 1018 O O . ASN A 1 125 ? -68.088 -39.941 98.114 1.00 54.16 125 ASN A O 1
ATOM 1022 N N . GLN A 1 126 ? -68.555 -37.746 97.997 1.00 52.97 126 GLN A N 1
ATOM 1023 C CA . GLN A 1 126 ? -68.883 -37.520 99.408 1.00 52.97 126 GLN A CA 1
ATOM 1024 C C . GLN A 1 126 ? -69.284 -36.052 99.598 1.00 52.97 126 GLN A C 1
ATOM 1026 O O . GLN A 1 126 ? -68.446 -35.171 99.741 1.00 52.97 126 GLN A O 1
ATOM 1031 N N . PHE A 1 127 ? -70.588 -35.784 99.538 1.00 52.47 127 PHE A N 1
ATOM 1032 C CA . PHE A 1 127 ? -71.190 -34.472 99.813 1.00 52.47 127 PHE A CA 1
ATOM 1033 C C . PHE A 1 127 ? -71.971 -34.509 101.144 1.00 52.47 127 PHE A C 1
ATOM 1035 O O . PHE A 1 127 ? -73.033 -33.912 101.271 1.00 52.47 127 PHE A O 1
ATOM 1042 N N . MET A 1 128 ? -71.467 -35.246 102.1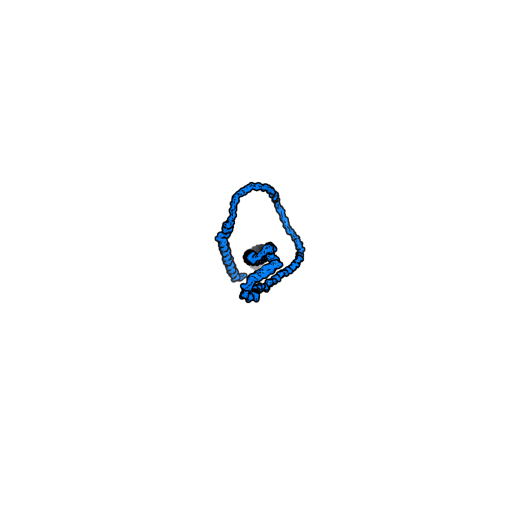43 1.00 47.91 128 MET A N 1
ATOM 1043 C CA . MET A 1 128 ? -71.980 -35.238 103.520 1.00 47.91 128 MET A CA 1
ATOM 1044 C C . MET A 1 128 ? -70.846 -34.811 104.450 1.00 47.91 128 MET A C 1
ATOM 1046 O O . MET A 1 128 ? -69.953 -35.599 104.733 1.00 47.91 128 MET A O 1
ATOM 1050 N N . GLY A 1 129 ? -70.853 -33.541 104.847 1.00 52.62 129 GLY A N 1
ATOM 1051 C CA . GLY A 1 129 ? -69.803 -32.931 105.673 1.00 52.62 129 GLY A CA 1
ATOM 1052 C C . GLY A 1 129 ? -69.538 -31.452 105.374 1.00 52.62 129 GLY A C 1
ATOM 1053 O O . GLY A 1 129 ? -68.574 -30.890 105.881 1.00 52.62 129 GLY A O 1
ATOM 1054 N N . SER A 1 130 ? -70.367 -30.793 104.554 1.00 59.03 130 SER A N 1
ATOM 1055 C CA . SER A 1 130 ? -70.134 -29.408 104.119 1.00 59.03 130 SER A CA 1
ATOM 1056 C C . SER A 1 130 ? -70.139 -28.387 105.259 1.00 59.03 130 SER A C 1
ATOM 1058 O O . SER A 1 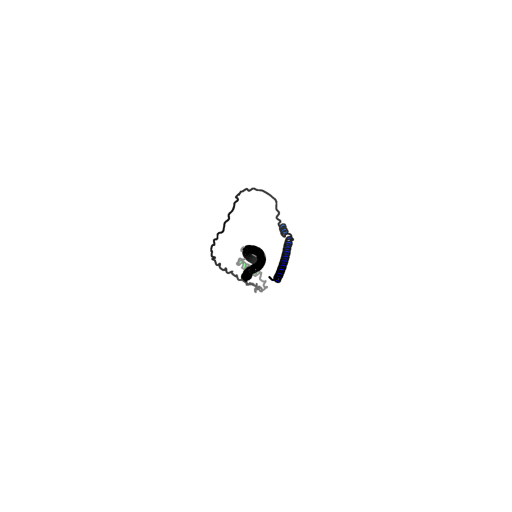130 ? -69.509 -27.348 105.114 1.00 59.03 130 SER A O 1
ATOM 1060 N N . VAL A 1 131 ? -70.799 -28.668 106.387 1.00 58.06 131 VAL A N 1
ATOM 1061 C CA . VAL A 1 131 ? -70.874 -27.736 107.526 1.00 58.06 131 VAL A CA 1
ATOM 1062 C C . VAL A 1 131 ? -69.683 -27.909 108.473 1.00 58.06 131 VAL A C 1
ATOM 1064 O O . VAL A 1 131 ? -69.027 -26.923 108.797 1.00 58.06 131 VAL A O 1
ATOM 1067 N N . GLU A 1 132 ? -69.331 -29.146 108.840 1.00 62.94 132 GLU A N 1
ATOM 1068 C CA . GLU A 1 132 ? -68.150 -29.430 109.674 1.00 62.94 132 GLU A CA 1
ATOM 1069 C C . GLU A 1 132 ? -66.844 -29.076 108.959 1.00 62.94 132 GLU A C 1
ATOM 1071 O O . GLU A 1 132 ? -65.953 -28.476 109.560 1.00 62.94 132 GLU A O 1
ATOM 1076 N N . PHE A 1 133 ? -66.745 -29.361 107.657 1.00 69.88 133 PHE A N 1
ATOM 1077 C CA . PHE A 1 133 ? -65.593 -28.953 106.858 1.00 69.88 133 PHE A CA 1
ATOM 1078 C C . PHE A 1 133 ? -65.469 -27.430 106.786 1.00 69.88 133 PHE A C 1
ATOM 1080 O O . PHE A 1 133 ? -64.369 -26.902 106.910 1.00 69.88 133 PHE A O 1
ATOM 1087 N N . LEU A 1 134 ? -66.583 -26.708 106.630 1.00 66.19 134 LEU A N 1
ATOM 1088 C CA . LEU A 1 134 ? -66.570 -25.247 106.580 1.00 66.19 134 LEU A CA 1
ATOM 1089 C C . LEU A 1 134 ? -66.167 -24.646 107.931 1.00 66.19 134 LEU A C 1
ATOM 1091 O O . LEU A 1 134 ? -65.426 -23.669 107.972 1.00 66.19 134 LEU A O 1
ATOM 1095 N N . GLN A 1 135 ? -66.590 -25.259 109.033 1.00 65.31 135 GLN A N 1
ATOM 1096 C CA . GLN A 1 135 ? -66.244 -24.819 110.381 1.00 65.31 135 GLN A CA 1
ATOM 1097 C C . GLN A 1 135 ? -64.770 -25.105 110.718 1.00 65.31 135 GLN A C 1
ATOM 1099 O O . GLN A 1 135 ? -64.085 -24.229 111.250 1.00 65.31 135 GLN A O 1
ATOM 1104 N N . ALA A 1 136 ? -64.243 -26.267 110.315 1.00 68.75 136 ALA A N 1
ATOM 1105 C CA . ALA A 1 136 ? -62.817 -26.587 110.393 1.00 68.75 136 ALA A CA 1
ATOM 1106 C C . ALA A 1 136 ? -61.972 -25.681 109.479 1.00 68.75 136 ALA A C 1
ATOM 1108 O O . ALA A 1 136 ? -60.916 -25.195 109.880 1.00 68.75 136 ALA A O 1
ATOM 1109 N N . PHE A 1 137 ? -62.460 -25.384 108.274 1.00 69.44 137 PHE A N 1
ATOM 1110 C CA . PHE A 1 137 ? -61.815 -24.470 107.335 1.00 69.44 137 PHE A CA 1
ATOM 1111 C C . PHE A 1 137 ? -61.740 -23.052 107.904 1.00 69.44 137 PHE A C 1
ATOM 1113 O O . PHE A 1 137 ? -60.680 -22.433 107.855 1.00 69.44 137 PHE A O 1
ATOM 1120 N N . ILE A 1 138 ? -62.828 -22.549 108.495 1.00 67.44 138 ILE A N 1
ATOM 1121 C CA . ILE A 1 138 ? -62.828 -21.262 109.198 1.00 67.44 138 ILE A CA 1
ATOM 1122 C C . ILE A 1 138 ? -61.777 -21.287 110.309 1.00 67.44 138 ILE A C 1
ATOM 1124 O O . ILE A 1 138 ? -60.934 -20.397 110.352 1.00 67.44 138 ILE A O 1
ATOM 1128 N N . TYR A 1 139 ? -61.755 -22.327 111.145 1.00 67.75 139 TYR A N 1
ATOM 1129 C CA . TYR A 1 139 ? -60.812 -22.428 112.261 1.00 67.75 139 TYR A CA 1
ATOM 1130 C C . TYR A 1 139 ? -59.337 -22.392 111.818 1.00 67.75 139 TYR A C 1
ATOM 1132 O O . TYR A 1 139 ? -58.542 -21.642 112.384 1.00 67.75 139 TYR A O 1
ATOM 1140 N N . VAL A 1 140 ? -58.975 -23.129 110.764 1.00 69.31 140 VAL A N 1
ATOM 1141 C CA . VAL A 1 140 ? -57.600 -23.164 110.228 1.00 69.31 140 VAL A CA 1
ATOM 1142 C C . VAL A 1 140 ? -57.212 -21.835 109.564 1.00 69.31 140 VAL A C 1
ATOM 1144 O O . VAL A 1 140 ? -56.135 -21.303 109.820 1.00 69.31 140 VAL A O 1
ATOM 1147 N N . ASN A 1 141 ? -58.110 -21.219 108.788 1.00 64.25 141 ASN A N 1
ATOM 1148 C CA . ASN A 1 141 ? -57.821 -19.947 108.107 1.00 64.25 141 ASN A CA 1
ATOM 1149 C C . ASN A 1 141 ? -57.664 -18.757 109.070 1.00 64.25 141 ASN A C 1
ATOM 1151 O O . ASN A 1 141 ? -57.004 -17.769 108.729 1.00 64.25 141 ASN A O 1
ATOM 1155 N N . VAL A 1 142 ? -58.260 -18.839 110.265 1.00 65.75 142 VAL A N 1
ATOM 1156 C CA . VAL A 1 142 ? -58.042 -17.869 111.346 1.00 65.75 142 VAL A CA 1
ATOM 1157 C C . VAL A 1 142 ? -56.632 -18.002 111.932 1.00 65.75 142 VAL A C 1
ATOM 1159 O O . VAL A 1 142 ? -56.015 -16.981 112.237 1.00 65.75 142 VAL A O 1
ATOM 1162 N N . GLN A 1 143 ? -56.086 -19.221 112.034 1.00 62.50 143 GLN A N 1
ATOM 1163 C CA . GLN A 1 143 ? -54.713 -19.440 112.510 1.00 62.50 143 GLN A CA 1
ATOM 1164 C C . GLN A 1 143 ? -53.658 -18.982 111.490 1.00 62.50 143 GLN A C 1
ATOM 1166 O O . GLN A 1 143 ? -52.683 -18.334 111.871 1.00 62.50 143 GLN A O 1
ATOM 1171 N N . ASP A 1 144 ? -53.902 -19.202 110.196 1.00 73.75 144 ASP A N 1
ATOM 1172 C CA . ASP A 1 144 ? -52.970 -18.846 109.114 1.00 73.75 144 ASP A CA 1
ATOM 1173 C C . ASP A 1 144 ? -53.034 -17.363 108.685 1.00 73.75 144 ASP A C 1
ATOM 1175 O O . ASP A 1 144 ? -52.399 -16.958 107.709 1.00 73.75 144 ASP A O 1
ATOM 1179 N N . LYS A 1 145 ? -53.793 -16.520 109.407 1.00 72.81 145 LYS A N 1
ATOM 1180 C CA . LYS A 1 145 ? -53.977 -15.075 109.129 1.00 72.81 145 LYS A CA 1
ATOM 1181 C C . LYS A 1 145 ? -54.494 -14.771 107.714 1.00 72.81 145 LYS A C 1
ATOM 1183 O O . LYS A 1 145 ? -54.247 -13.696 107.169 1.00 72.81 145 LYS A O 1
ATOM 1188 N N . VAL A 1 146 ? -55.226 -15.706 107.110 1.00 71.25 146 VAL A N 1
ATOM 1189 C CA . VAL A 1 146 ? -55.738 -15.580 105.733 1.00 71.25 146 VAL A CA 1
ATOM 1190 C C . VAL A 1 146 ? -56.921 -14.606 105.664 1.00 71.25 146 VAL A C 1
ATOM 1192 O O . VAL A 1 146 ? -57.190 -14.005 104.619 1.00 71.25 146 VAL A O 1
ATOM 1195 N N . LEU A 1 147 ? -57.623 -14.436 106.787 1.00 67.00 147 LEU A N 1
ATOM 1196 C CA . LEU A 1 147 ? -58.724 -13.496 106.953 1.00 67.00 147 LEU A CA 1
ATOM 1197 C C . LEU A 1 147 ? -58.215 -12.182 107.576 1.00 67.00 147 LEU A C 1
ATOM 1199 O O . LEU A 1 147 ? -57.425 -12.225 108.522 1.00 67.00 147 LEU A O 1
ATOM 1203 N N . PRO A 1 148 ? -58.658 -11.007 107.090 1.00 78.31 148 PRO A N 1
ATOM 1204 C CA . PRO A 1 148 ? -58.269 -9.724 107.671 1.00 78.31 148 PRO A CA 1
ATOM 1205 C C . PRO A 1 148 ? -58.578 -9.680 109.174 1.00 78.31 148 PRO A C 1
ATOM 1207 O O . PRO A 1 148 ? -59.663 -10.070 109.589 1.00 78.31 148 PRO A O 1
ATOM 1210 N N . GLN A 1 149 ? -57.681 -9.143 110.005 1.00 71.81 149 GLN A N 1
ATOM 1211 C CA . GLN A 1 149 ? -57.907 -9.035 111.462 1.00 71.81 149 GLN A CA 1
ATOM 1212 C C . GLN A 1 149 ? -59.164 -8.230 111.835 1.00 71.81 149 GLN A C 1
ATOM 1214 O O . GLN A 1 149 ? -59.729 -8.430 112.908 1.00 71.81 149 GLN A O 1
ATOM 1219 N N . ALA A 1 150 ? -59.636 -7.357 110.940 1.00 72.25 150 ALA A N 1
ATOM 1220 C CA . ALA A 1 150 ? -60.909 -6.654 111.080 1.00 72.25 150 ALA A CA 1
ATOM 1221 C C . ALA A 1 150 ? -62.131 -7.600 111.081 1.00 72.25 150 ALA A C 1
ATOM 1223 O O . ALA A 1 150 ? -63.140 -7.278 111.693 1.00 72.25 150 ALA A O 1
ATOM 1224 N N . PHE A 1 151 ? -62.023 -8.779 110.461 1.00 69.38 151 PHE A N 1
ATOM 1225 C CA . PHE A 1 151 ? -63.080 -9.793 110.357 1.00 69.38 151 PHE A CA 1
ATOM 1226 C C . PHE A 1 151 ? -63.228 -10.668 111.617 1.00 69.38 151 PHE A C 1
ATOM 1228 O O . PHE A 1 151 ? -64.180 -11.432 111.716 1.00 69.38 151 PHE A O 1
ATOM 1235 N N . LEU A 1 152 ? -62.287 -10.583 112.568 1.00 66.62 152 LEU A N 1
ATOM 1236 C CA . LEU A 1 152 ? -62.243 -11.417 113.781 1.00 66.62 152 LEU A CA 1
ATOM 1237 C C . LEU A 1 152 ? -62.833 -10.733 115.025 1.00 66.62 152 LEU A C 1
ATOM 1239 O O . LEU A 1 152 ? -62.954 -11.372 116.066 1.00 66.62 152 LEU A O 1
ATOM 1243 N N . LYS A 1 153 ? -63.162 -9.435 114.944 1.00 69.69 153 LYS A N 1
ATOM 1244 C CA . LYS A 1 153 ? -63.654 -8.647 116.090 1.00 69.69 153 LYS A CA 1
ATOM 1245 C C . LYS A 1 153 ? -65.159 -8.788 116.339 1.00 69.69 153 LYS A C 1
ATOM 1247 O O . LYS A 1 153 ? -65.590 -8.663 117.478 1.00 69.69 153 LYS A O 1
ATOM 1252 N N . GLU A 1 154 ? -65.936 -9.074 115.302 1.00 60.84 154 GLU A N 1
ATOM 1253 C CA . GLU A 1 154 ? -67.365 -9.388 115.375 1.00 60.84 154 GLU A CA 1
ATOM 1254 C C . GLU A 1 154 ? -67.485 -10.857 114.977 1.00 60.84 154 GLU A C 1
ATOM 1256 O O . GLU A 1 154 ? -67.115 -11.173 113.853 1.00 60.84 154 GLU A O 1
ATOM 1261 N N . SER A 1 155 ? -67.888 -11.764 115.880 1.00 62.16 155 SER A N 1
ATOM 1262 C CA . SER A 1 155 ? -67.895 -13.218 115.633 1.00 62.16 155 SER A CA 1
ATOM 1263 C C . SER A 1 155 ? -68.557 -13.529 114.281 1.00 62.16 155 SER A C 1
ATOM 1265 O O . SER A 1 155 ? -69.787 -13.438 114.179 1.00 62.16 155 SER A O 1
ATOM 1267 N N . PRO A 1 156 ? -67.784 -13.830 113.223 1.00 62.31 156 PRO A N 1
ATOM 1268 C CA . PRO A 1 156 ? -68.331 -13.781 111.883 1.00 62.31 156 PRO A CA 1
ATOM 1269 C C . PRO A 1 156 ? -69.233 -14.995 111.702 1.00 62.31 156 PRO A C 1
ATOM 1271 O O . PRO A 1 156 ? -68.779 -16.139 111.738 1.00 62.31 156 PRO A O 1
ATOM 1274 N N . GLY A 1 157 ? -70.532 -14.750 111.525 1.00 77.19 157 GLY A N 1
ATOM 1275 C CA . GLY A 1 157 ? -71.466 -15.799 111.138 1.00 77.19 157 GLY A CA 1
ATOM 1276 C C . GLY A 1 157 ? -71.012 -16.445 109.828 1.00 77.19 157 GLY A C 1
ATOM 1277 O O . GLY A 1 157 ? -70.393 -15.792 108.982 1.00 77.19 157 GLY A O 1
ATOM 1278 N N . VAL A 1 158 ? -71.343 -17.722 109.639 1.00 78.62 158 VAL A N 1
ATOM 1279 C CA . VAL A 1 158 ? -71.019 -18.500 108.428 1.00 78.62 158 VAL A CA 1
ATOM 1280 C C . VAL A 1 158 ? -71.355 -17.723 107.144 1.00 78.62 158 VAL A C 1
ATOM 1282 O O . VAL A 1 158 ? -70.577 -17.718 106.194 1.00 78.62 158 VAL A O 1
ATOM 1285 N N . GLU A 1 159 ? -72.457 -16.969 107.147 1.00 81.31 159 GLU A N 1
ATOM 1286 C CA . GLU A 1 159 ? -72.892 -16.133 106.025 1.00 81.31 159 GLU A CA 1
ATOM 1287 C C . GLU A 1 159 ? -71.923 -14.978 105.693 1.00 81.31 159 GLU A C 1
ATOM 1289 O O . GLU A 1 159 ? -71.699 -14.675 104.520 1.00 81.31 159 GLU A O 1
ATOM 1294 N N . GLY A 1 160 ? -71.304 -14.355 106.702 1.00 83.62 160 GLY A N 1
ATOM 1295 C CA . GLY A 1 160 ? -70.305 -13.297 106.516 1.00 83.62 160 GLY A CA 1
ATOM 1296 C C . GLY A 1 160 ? -69.014 -13.830 105.895 1.00 83.62 160 GLY A C 1
ATOM 1297 O O . GLY A 1 160 ? -68.471 -13.221 104.970 1.00 83.62 160 GLY A O 1
ATOM 1298 N N . VAL A 1 161 ? -68.573 -15.016 106.330 1.00 83.12 161 VAL A N 1
ATOM 1299 C CA . VAL A 1 161 ? -67.439 -15.725 105.717 1.00 83.12 161 VAL A CA 1
ATOM 1300 C C . VAL A 1 161 ? -67.764 -16.116 104.273 1.00 83.12 161 VAL A C 1
ATOM 1302 O O . VAL A 1 161 ? -66.957 -15.862 103.379 1.00 83.12 161 VAL A O 1
ATOM 1305 N N . CYS A 1 162 ? -68.956 -16.662 104.009 1.00 86.00 162 CYS A N 1
ATOM 1306 C CA . CYS A 1 162 ? -69.392 -17.000 102.652 1.00 86.00 162 CYS A CA 1
ATOM 1307 C C . CYS A 1 162 ? -69.427 -15.770 101.726 1.00 86.00 162 CYS A C 1
ATOM 1309 O O . CYS A 1 162 ? -68.926 -15.851 100.605 1.00 86.00 162 CYS A O 1
ATOM 1311 N N . LYS A 1 163 ? -69.943 -14.616 102.182 1.00 88.88 163 LYS A N 1
ATOM 1312 C CA . LYS A 1 163 ? -69.953 -13.354 101.408 1.00 88.88 163 LYS A CA 1
ATOM 1313 C C . LYS A 1 163 ? -68.546 -12.820 101.127 1.00 88.88 163 LYS A C 1
ATOM 1315 O O . LYS A 1 163 ? -68.277 -12.362 100.012 1.00 88.88 163 LYS A O 1
ATOM 1320 N N . PHE A 1 164 ? -67.641 -12.896 102.107 1.00 87.12 164 PHE A N 1
ATOM 1321 C CA . PHE A 1 164 ? -66.238 -12.518 101.925 1.00 87.12 164 PHE A CA 1
ATOM 1322 C C . PHE A 1 164 ? -65.544 -13.416 100.898 1.00 87.12 164 PHE A C 1
ATOM 1324 O O . PHE A 1 164 ? -64.932 -12.914 99.955 1.00 87.12 164 PHE A O 1
ATOM 1331 N N . LEU A 1 165 ? -65.675 -14.738 101.042 1.00 88.56 165 LEU A N 1
ATOM 1332 C CA . LEU A 1 165 ? -65.098 -15.702 100.108 1.00 88.56 165 LEU A CA 1
ATOM 1333 C C . LEU A 1 165 ? -65.668 -15.520 98.698 1.00 88.56 165 LEU A C 1
ATOM 1335 O O . LEU A 1 165 ? -64.895 -15.490 97.747 1.00 88.56 165 LEU A O 1
ATOM 1339 N N . ALA A 1 166 ? -66.980 -15.308 98.552 1.00 92.69 166 ALA A N 1
ATOM 1340 C CA . ALA A 1 166 ? -67.602 -15.011 97.262 1.00 92.69 166 ALA A CA 1
ATOM 1341 C C . ALA A 1 166 ? -67.037 -13.726 96.628 1.00 92.69 166 ALA A C 1
ATOM 1343 O O . ALA A 1 166 ? -66.709 -13.718 95.442 1.00 92.69 166 ALA A O 1
ATOM 1344 N N . SER A 1 167 ? -66.847 -12.662 97.418 1.00 93.69 167 SER A N 1
ATOM 1345 C CA . SER A 1 167 ? -66.204 -11.421 96.958 1.00 93.69 167 SER A CA 1
ATOM 1346 C C . SER A 1 167 ? -64.749 -11.643 96.536 1.00 93.69 167 SER A C 1
ATOM 1348 O O . SER A 1 167 ? -64.327 -11.129 95.503 1.00 93.69 167 SER A O 1
ATOM 1350 N N . LYS A 1 168 ? -63.983 -12.445 97.291 1.00 92.50 168 LYS A N 1
ATOM 1351 C CA . LYS A 1 168 ? -62.597 -12.804 96.954 1.00 92.50 168 LYS A CA 1
ATOM 1352 C C . LYS A 1 168 ? -62.526 -13.635 95.672 1.00 92.50 168 LYS A C 1
ATOM 1354 O O . LYS A 1 168 ? -61.685 -13.350 94.828 1.00 92.50 168 LYS A O 1
ATOM 1359 N N . VAL A 1 169 ? -63.424 -14.608 95.497 1.00 94.69 169 VAL A N 1
ATOM 1360 C CA . VAL A 1 169 ? -63.556 -15.397 94.261 1.00 94.69 169 VAL A CA 1
ATOM 1361 C C . VAL A 1 169 ? -63.888 -14.489 93.081 1.00 94.69 169 VAL A C 1
ATOM 1363 O O . VAL A 1 169 ? -63.238 -14.595 92.048 1.00 94.69 169 VAL A O 1
ATOM 1366 N N . LYS A 1 170 ? -64.827 -13.547 93.239 1.00 96.31 170 LYS A N 1
ATOM 1367 C CA . LYS A 1 170 ? -65.160 -12.570 92.194 1.00 96.31 170 LYS A CA 1
ATOM 1368 C C . LYS A 1 170 ? -63.967 -11.677 91.842 1.00 96.31 170 LYS A C 1
ATOM 1370 O O . LYS A 1 170 ? -63.671 -11.504 90.667 1.00 96.31 170 LYS A O 1
ATOM 1375 N N . LEU A 1 171 ? -63.238 -11.171 92.840 1.00 96.12 171 LEU A N 1
ATOM 1376 C CA . LEU A 1 171 ? -62.031 -10.370 92.617 1.00 96.12 171 LEU A CA 1
ATOM 1377 C C . LEU A 1 171 ? -60.941 -11.173 91.891 1.00 96.12 171 LEU A C 1
ATOM 1379 O O . LEU A 1 171 ? -60.320 -10.662 90.960 1.00 96.12 171 LEU A O 1
ATOM 1383 N N . MET A 1 172 ? -60.711 -12.424 92.302 1.00 96.69 172 MET A N 1
ATOM 1384 C CA . MET A 1 172 ? -59.771 -13.328 91.635 1.00 96.69 172 MET A CA 1
ATOM 1385 C C . MET A 1 172 ? -60.211 -13.638 90.202 1.00 96.69 172 MET A C 1
ATOM 1387 O O . MET A 1 172 ? -59.363 -13.647 89.316 1.00 96.69 172 MET A O 1
ATOM 1391 N N . GLN A 1 173 ? -61.511 -13.821 89.954 1.00 96.62 173 GLN A N 1
ATOM 1392 C CA . GLN A 1 173 ? -62.066 -13.997 88.612 1.00 96.62 173 GLN A CA 1
ATOM 1393 C C . GLN A 1 173 ? -61.811 -12.758 87.747 1.00 96.62 173 GLN A C 1
ATOM 1395 O O . GLN A 1 173 ? -61.254 -12.885 86.668 1.00 96.62 173 GLN A O 1
ATOM 1400 N N . GLU A 1 174 ? -62.095 -11.552 88.244 1.00 97.12 174 GLU A N 1
ATOM 1401 C CA . GLU A 1 174 ? -61.811 -10.311 87.512 1.00 97.12 174 GLU A CA 1
ATOM 1402 C C . GLU A 1 174 ? -60.306 -10.113 87.253 1.00 97.12 174 GLU A C 1
ATOM 1404 O O . GLU A 1 174 ? -59.907 -9.574 86.222 1.00 97.12 174 GLU A O 1
ATOM 1409 N N . GLN A 1 175 ? -59.436 -10.499 88.195 1.00 97.56 175 GLN A N 1
ATOM 1410 C CA . GLN A 1 175 ? -57.984 -10.495 87.981 1.00 97.56 175 GLN A CA 1
ATOM 1411 C C . GLN A 1 175 ? -57.566 -11.517 86.920 1.00 97.56 175 GLN A C 1
ATOM 1413 O O . GLN A 1 175 ? -56.741 -11.191 86.069 1.00 97.56 175 GLN A O 1
ATOM 1418 N N . MET A 1 176 ? -58.152 -12.713 86.943 1.00 96.62 176 MET A N 1
ATOM 1419 C CA . MET A 1 176 ? -57.923 -13.755 85.948 1.00 96.62 176 MET A CA 1
ATOM 1420 C C . MET A 1 176 ? -58.385 -13.303 84.561 1.00 96.62 176 MET A C 1
ATOM 1422 O O . MET A 1 176 ? -57.622 -13.430 83.611 1.00 96.62 176 MET A O 1
ATOM 1426 N N . ASP A 1 177 ? -59.558 -12.678 84.452 1.00 97.50 177 ASP A N 1
ATOM 1427 C CA . ASP A 1 177 ? -60.088 -12.132 83.200 1.00 97.50 177 ASP A CA 1
ATOM 1428 C C . ASP A 1 177 ? -59.199 -10.997 82.665 1.00 97.50 177 ASP A C 1
ATOM 1430 O O . ASP A 1 177 ? -58.880 -10.957 81.475 1.00 97.50 177 ASP A O 1
ATOM 1434 N N . ARG A 1 178 ? -58.722 -10.102 83.546 1.00 98.25 178 ARG A N 1
ATOM 1435 C CA . ARG A 1 178 ? -57.756 -9.047 83.185 1.00 98.25 178 ARG A CA 1
ATOM 1436 C C . ARG A 1 178 ? -56.449 -9.631 82.657 1.00 98.25 178 ARG A C 1
ATOM 1438 O O . ARG A 1 178 ? -55.983 -9.217 81.598 1.00 98.25 178 ARG A O 1
ATOM 1445 N N . LEU A 1 179 ? -55.861 -10.590 83.371 1.00 97.88 179 LEU A N 1
ATOM 1446 C CA . LEU A 1 179 ? -54.635 -11.261 82.934 1.00 97.88 179 LEU A CA 1
ATOM 1447 C C . LEU A 1 179 ? -54.854 -12.008 81.617 1.00 97.88 179 LEU A C 1
ATOM 1449 O O . LEU A 1 179 ? -54.006 -11.927 80.733 1.00 97.88 179 LEU A O 1
ATOM 1453 N N . GLN A 1 180 ? -56.000 -12.668 81.449 1.00 98.12 180 GLN A N 1
ATOM 1454 C CA . GLN A 1 180 ? -56.358 -13.356 80.214 1.00 98.12 180 GLN A CA 1
ATOM 1455 C C . GLN A 1 180 ? -56.488 -12.380 79.036 1.00 98.12 180 GLN A C 1
ATOM 1457 O O . GLN A 1 180 ? -55.990 -12.677 77.951 1.00 98.12 180 GLN A O 1
ATOM 1462 N N . SER A 1 181 ? -57.087 -11.201 79.242 1.00 97.69 181 SER A N 1
ATOM 1463 C CA . SER A 1 181 ? -57.146 -10.139 78.226 1.00 97.69 181 SER A CA 1
ATOM 1464 C C . SER A 1 181 ? -55.749 -9.670 77.822 1.00 97.69 181 SER A C 1
ATOM 1466 O O . SER A 1 181 ? -55.434 -9.635 76.635 1.00 97.69 181 SER A O 1
ATOM 1468 N N . VAL A 1 182 ? -54.877 -9.392 78.798 1.00 98.12 182 VAL A N 1
ATOM 1469 C CA . VAL A 1 182 ? -53.487 -8.977 78.540 1.00 98.12 182 VAL A CA 1
ATOM 1470 C C . VAL A 1 182 ? -52.712 -10.067 77.797 1.00 98.12 182 VAL A C 1
ATOM 1472 O O . VAL A 1 182 ? -51.980 -9.763 76.856 1.00 98.12 182 VAL A O 1
ATOM 1475 N N . ILE A 1 183 ? -52.879 -11.338 78.175 1.00 97.88 183 ILE A N 1
ATOM 1476 C CA . ILE A 1 183 ? -52.274 -12.471 77.464 1.00 97.88 183 ILE A CA 1
ATOM 1477 C C . ILE A 1 183 ? -52.747 -12.485 76.009 1.00 97.88 183 ILE A C 1
ATOM 1479 O O . ILE A 1 183 ? -51.912 -12.529 75.109 1.00 97.88 183 ILE A O 1
ATOM 1483 N N . ASN A 1 184 ? -54.054 -12.371 75.764 1.00 98.19 184 ASN A N 1
ATOM 1484 C CA . ASN A 1 184 ? -54.613 -12.369 74.412 1.00 98.19 184 ASN A CA 1
ATOM 1485 C C . ASN A 1 184 ? -54.080 -11.193 73.570 1.00 98.19 184 ASN A C 1
ATOM 1487 O O . ASN A 1 184 ? -53.680 -11.387 72.420 1.00 98.19 184 ASN A O 1
ATOM 1491 N N . GLU A 1 185 ? -54.008 -9.988 74.143 1.00 98.50 185 GLU A N 1
ATOM 1492 C CA . GLU A 1 185 ? -53.419 -8.810 73.493 1.00 98.50 185 GLU A CA 1
ATOM 1493 C C . GLU A 1 185 ? -51.951 -9.044 73.119 1.00 98.50 185 GLU A C 1
ATOM 1495 O O . GLU A 1 185 ? -51.532 -8.749 71.994 1.00 98.50 185 GLU A O 1
ATOM 1500 N N . LYS A 1 186 ? -51.163 -9.622 74.035 1.00 98.25 186 LYS A N 1
ATOM 1501 C CA . LYS A 1 186 ? -49.753 -9.946 73.789 1.00 98.25 186 LYS A CA 1
ATOM 1502 C C . LYS A 1 186 ? -49.578 -11.062 72.767 1.00 98.25 186 LYS A C 1
ATOM 1504 O O . LYS A 1 186 ? -48.649 -10.984 71.966 1.00 98.25 186 LYS A O 1
ATOM 1509 N N . THR A 1 187 ? -50.482 -12.034 72.715 1.00 98.25 187 THR A N 1
ATOM 1510 C CA . THR A 1 187 ? -50.499 -13.067 71.674 1.00 98.25 187 THR A CA 1
ATOM 1511 C C . THR A 1 187 ? -50.734 -12.459 70.293 1.00 98.25 187 THR A C 1
ATOM 1513 O O . THR A 1 187 ? -49.962 -12.730 69.374 1.00 98.25 187 THR A O 1
ATOM 1516 N N . VAL A 1 188 ? -51.731 -11.580 70.140 1.00 98.19 188 VAL A N 1
ATOM 1517 C CA . VAL A 1 188 ? -51.991 -10.883 68.865 1.00 98.19 188 VAL A CA 1
ATOM 1518 C C . VAL A 1 188 ? -50.812 -9.988 68.474 1.00 98.19 188 VAL A C 1
ATOM 1520 O O . VAL A 1 188 ? -50.416 -9.955 67.307 1.00 98.19 188 VAL A O 1
ATOM 1523 N N . GLN A 1 189 ? -50.216 -9.285 69.441 1.00 98.31 189 GLN A N 1
ATOM 1524 C CA . GLN A 1 189 ? -49.024 -8.469 69.212 1.00 98.31 189 GLN A CA 1
ATOM 1525 C C . GLN A 1 189 ? -47.837 -9.320 68.731 1.00 98.31 189 GLN A C 1
ATOM 1527 O O . GLN A 1 189 ? -47.188 -8.961 67.750 1.00 98.31 189 GLN A O 1
ATOM 1532 N N . CYS A 1 190 ? -47.574 -10.458 69.378 1.00 98.25 190 CYS A N 1
ATOM 1533 C CA . CYS A 1 190 ? -46.516 -11.388 68.989 1.00 98.25 190 CYS A CA 1
ATOM 1534 C C . CYS A 1 190 ? -46.744 -11.928 67.572 1.00 98.25 190 CYS A C 1
ATOM 1536 O O . CYS A 1 190 ? -45.832 -11.899 66.748 1.00 98.25 190 CYS A O 1
ATOM 1538 N N . GLN A 1 191 ? -47.982 -12.317 67.251 1.00 98.50 191 GLN A N 1
ATOM 1539 C CA . GLN A 1 191 ? -48.340 -12.787 65.916 1.00 98.50 191 GLN A CA 1
ATOM 1540 C C . GLN A 1 191 ? -48.068 -11.720 64.846 1.00 98.50 191 GLN A C 1
ATOM 1542 O O . GLN A 1 191 ? -47.492 -12.030 63.807 1.00 98.50 191 GLN A O 1
ATOM 1547 N N . ARG A 1 192 ? -48.415 -10.455 65.120 1.00 98.44 192 ARG A N 1
ATOM 1548 C CA . ARG A 1 192 ? -48.143 -9.327 64.215 1.00 98.44 192 ARG A CA 1
ATOM 1549 C C . ARG A 1 192 ? -46.645 -9.078 64.027 1.00 98.44 192 ARG A C 1
ATOM 1551 O O . ARG A 1 192 ? -46.204 -8.761 62.926 1.00 98.44 192 ARG A O 1
ATOM 1558 N N . HIS A 1 193 ? -45.853 -9.205 65.090 1.00 98.31 193 HIS A N 1
ATOM 1559 C CA . HIS A 1 193 ? -44.400 -9.071 64.988 1.00 98.31 193 HIS A CA 1
ATOM 1560 C C . HIS A 1 193 ? -43.781 -10.219 64.185 1.00 98.31 193 HIS A C 1
ATOM 1562 O O . HIS A 1 193 ? -42.920 -9.962 63.353 1.00 98.31 193 HIS A O 1
ATOM 1568 N N . LEU A 1 194 ? -44.259 -11.456 64.357 1.00 98.31 194 LEU A N 1
ATOM 1569 C CA . LEU A 1 194 ? -43.799 -12.604 63.571 1.00 98.31 194 LEU A CA 1
ATOM 1570 C C . LEU A 1 194 ? -44.095 -12.441 62.077 1.00 98.31 194 LEU A C 1
ATOM 1572 O O . LEU A 1 194 ? -43.206 -12.674 61.259 1.00 98.31 194 LEU A O 1
ATOM 1576 N N . THR A 1 195 ? -45.305 -12.003 61.711 1.00 98.25 195 THR A N 1
ATOM 1577 C CA . THR A 1 195 ? -45.640 -11.737 60.301 1.00 98.25 195 THR A CA 1
ATOM 1578 C C . THR A 1 195 ? -44.767 -10.628 59.725 1.00 98.25 195 THR A C 1
ATOM 1580 O O . THR A 1 195 ? -44.241 -10.775 58.627 1.00 98.25 195 THR A O 1
ATOM 1583 N N . HIS A 1 196 ? -44.537 -9.559 60.491 1.00 98.44 196 HIS A N 1
ATOM 1584 C CA . HIS A 1 196 ? -43.687 -8.459 60.048 1.00 98.44 196 HIS A CA 1
ATOM 1585 C C . HIS A 1 196 ? -42.218 -8.880 59.867 1.00 98.44 196 HIS A C 1
ATOM 1587 O O . HIS A 1 196 ? -41.590 -8.515 58.877 1.00 98.44 196 HIS A O 1
ATOM 1593 N N . CYS A 1 197 ? -41.670 -9.696 60.774 1.00 98.12 197 CYS A N 1
ATOM 1594 C CA . CYS A 1 197 ? -40.329 -10.262 60.612 1.00 98.12 197 CYS A CA 1
ATOM 1595 C C . CYS A 1 197 ? -40.228 -11.119 59.342 1.00 98.12 197 CYS A C 1
ATOM 1597 O O . CYS A 1 197 ? -39.263 -10.975 58.596 1.00 98.12 197 CYS A O 1
ATOM 1599 N N . ALA A 1 198 ? -41.234 -11.951 59.055 1.00 98.25 198 ALA A N 1
ATOM 1600 C CA . ALA A 1 198 ? -41.257 -12.767 57.841 1.00 98.25 198 ALA A CA 1
ATOM 1601 C C . ALA A 1 198 ? -41.298 -11.913 56.556 1.00 98.25 198 ALA A C 1
ATOM 1603 O O . ALA A 1 198 ? -40.611 -12.224 55.582 1.00 98.25 198 ALA A O 1
ATOM 1604 N N . GLU A 1 199 ? -42.058 -10.814 56.552 1.00 98.31 199 GLU A N 1
ATOM 1605 C CA . GLU A 1 199 ? -42.089 -9.853 55.439 1.00 98.31 199 GLU A CA 1
ATOM 1606 C C . GLU A 1 199 ? -40.727 -9.178 55.227 1.00 98.31 199 GLU A C 1
ATOM 1608 O O . GLU A 1 199 ? -40.241 -9.103 54.094 1.00 98.31 199 GLU A O 1
ATOM 1613 N N . LEU A 1 200 ? -40.082 -8.727 56.309 1.00 98.00 200 LEU A N 1
ATOM 1614 C CA . LEU A 1 200 ? -38.755 -8.111 56.255 1.00 98.00 200 LEU A CA 1
ATOM 1615 C C . LEU A 1 200 ? -37.680 -9.096 55.779 1.00 98.00 200 LEU A C 1
ATOM 1617 O O . LEU A 1 200 ? -36.841 -8.727 54.957 1.00 98.00 200 LEU A O 1
ATOM 1621 N N . GLU A 1 201 ? -37.716 -10.351 56.232 1.00 98.44 201 GLU A N 1
ATOM 1622 C CA . GLU A 1 201 ? -36.819 -11.411 55.756 1.00 98.44 201 GLU A CA 1
ATOM 1623 C C . GLU A 1 201 ? -37.031 -11.707 54.264 1.00 98.44 201 GLU A C 1
ATOM 1625 O O . GLU A 1 201 ? -36.060 -11.832 53.510 1.00 98.44 201 GLU A O 1
ATOM 1630 N N . GLY A 1 202 ? -38.289 -11.745 53.812 1.00 98.31 202 GLY A N 1
ATOM 1631 C CA . GLY A 1 202 ? -38.636 -11.870 52.398 1.00 98.31 202 GLY A CA 1
ATOM 1632 C C . GLY A 1 202 ? -38.083 -10.713 51.559 1.00 98.31 202 GLY A C 1
ATOM 1633 O O . GLY A 1 202 ? -37.447 -10.943 50.528 1.00 98.31 202 GLY A O 1
ATOM 1634 N N . GLY A 1 203 ? -38.254 -9.473 52.026 1.00 98.50 203 GLY A N 1
ATOM 1635 C CA . GLY A 1 203 ? -37.700 -8.278 51.384 1.00 98.50 203 GLY A CA 1
ATOM 1636 C C . GLY A 1 203 ? -36.168 -8.277 51.351 1.00 98.50 203 GLY A C 1
ATOM 1637 O O . GLY A 1 203 ? -35.567 -7.996 50.312 1.00 98.50 203 GLY A O 1
ATOM 1638 N N . HIS A 1 204 ? -35.526 -8.668 52.453 1.00 98.38 204 HIS A N 1
ATOM 1639 C CA . HIS A 1 204 ? -34.073 -8.802 52.542 1.00 98.38 204 HIS A CA 1
ATOM 1640 C C . HIS A 1 204 ? -33.536 -9.821 51.525 1.00 98.38 204 HIS A C 1
ATOM 1642 O O . HIS A 1 204 ? -32.605 -9.513 50.780 1.00 98.38 204 HIS A O 1
ATOM 1648 N N . LEU A 1 205 ? -34.148 -11.006 51.418 1.00 98.56 205 LEU A N 1
ATOM 1649 C CA . LEU A 1 205 ? -33.752 -12.022 50.435 1.00 98.56 205 LEU A CA 1
ATOM 1650 C C . LEU A 1 205 ? -33.894 -11.525 48.988 1.00 98.56 205 LEU A C 1
ATOM 1652 O O . LEU A 1 205 ? -33.006 -11.767 48.166 1.00 98.56 205 LEU A O 1
ATOM 1656 N N . GLN A 1 206 ? -34.969 -10.796 48.676 1.00 98.62 206 GLN A N 1
ATOM 1657 C CA . GLN A 1 206 ? -35.157 -10.197 47.352 1.00 98.62 206 GLN A CA 1
ATOM 1658 C C . GLN A 1 206 ? -34.075 -9.159 47.032 1.00 98.62 206 GLN A C 1
ATOM 1660 O O . GLN A 1 206 ? -33.528 -9.166 45.928 1.00 98.62 206 GLN A O 1
ATOM 1665 N N . LEU A 1 207 ? -33.737 -8.284 47.985 1.00 98.44 207 LEU A N 1
ATOM 1666 C CA . LEU A 1 207 ? -32.678 -7.288 47.812 1.00 98.44 207 LEU A CA 1
ATOM 1667 C C . LEU A 1 207 ? -31.305 -7.941 47.631 1.00 98.44 207 LEU A C 1
ATOM 1669 O O . LEU A 1 207 ? -30.568 -7.547 46.731 1.00 98.44 207 LEU A O 1
ATOM 1673 N N . VAL A 1 208 ? -30.988 -8.981 48.406 1.00 98.62 208 VAL A N 1
ATOM 1674 C CA . VAL A 1 208 ? -29.743 -9.749 48.248 1.00 98.62 208 VAL A CA 1
ATOM 1675 C C . VAL A 1 208 ? -29.670 -10.407 46.868 1.00 98.62 208 VAL A C 1
ATOM 1677 O O . VAL A 1 208 ? -28.622 -10.370 46.224 1.00 98.62 208 VAL A O 1
ATOM 1680 N N . SER A 1 209 ? -30.773 -10.977 46.373 1.00 98.44 209 SER A N 1
ATOM 1681 C CA . SER A 1 209 ? -30.813 -11.549 45.022 1.00 98.44 209 SER A CA 1
ATOM 1682 C C . SER A 1 209 ? -30.596 -10.487 43.943 1.00 98.44 209 SER A C 1
ATOM 1684 O O . SER A 1 209 ? -29.854 -10.732 42.994 1.00 98.44 209 SER A O 1
ATOM 1686 N N . LYS A 1 210 ? -31.216 -9.308 44.082 1.00 98.56 210 LYS A N 1
ATOM 1687 C CA . LYS A 1 210 ? -31.021 -8.188 43.150 1.00 98.56 210 LYS A CA 1
ATOM 1688 C C . LYS A 1 210 ? -29.577 -7.687 43.171 1.00 98.56 210 LYS A C 1
ATOM 1690 O O . LYS A 1 210 ? -28.992 -7.525 42.108 1.00 98.56 210 LYS A O 1
ATOM 1695 N N . ALA A 1 211 ? -28.985 -7.518 44.355 1.00 98.25 211 ALA A N 1
ATOM 1696 C CA . ALA A 1 211 ? -27.594 -7.096 44.506 1.00 98.25 211 ALA A CA 1
ATOM 1697 C C . ALA A 1 211 ? -26.625 -8.061 43.804 1.00 98.25 211 ALA A C 1
ATOM 1699 O O . ALA A 1 211 ? -25.777 -7.617 43.037 1.00 98.25 211 ALA A O 1
ATOM 1700 N N . ARG A 1 212 ? -26.812 -9.378 43.974 1.00 98.69 212 ARG A N 1
ATOM 1701 C CA . ARG A 1 212 ? -26.007 -10.400 43.281 1.00 98.69 212 ARG A CA 1
ATOM 1702 C C . ARG A 1 212 ? -26.135 -10.335 41.760 1.00 98.69 212 ARG A C 1
ATOM 1704 O O . ARG A 1 212 ? -25.137 -10.488 41.063 1.00 98.69 212 ARG A O 1
ATOM 1711 N N . ASN A 1 213 ? -27.341 -10.103 41.244 1.00 98.50 213 ASN A N 1
ATOM 1712 C CA . ASN A 1 213 ? -27.553 -9.967 39.802 1.00 98.50 213 ASN A CA 1
ATOM 1713 C C . ASN A 1 213 ? -26.847 -8.718 39.253 1.00 98.50 213 ASN A C 1
ATOM 1715 O O . ASN A 1 213 ? -26.148 -8.813 38.248 1.00 98.50 213 ASN A O 1
ATOM 1719 N N . CYS A 1 214 ? -26.958 -7.580 39.945 1.00 98.44 214 CYS A N 1
ATOM 1720 C CA . CYS A 1 214 ? -26.243 -6.360 39.570 1.00 98.44 214 CYS A CA 1
ATOM 1721 C C . CYS A 1 214 ? -24.718 -6.549 39.630 1.00 98.44 214 CYS A C 1
ATOM 1723 O O . CYS A 1 214 ? -24.005 -6.083 38.746 1.00 98.44 214 CYS A O 1
ATOM 1725 N N . GLU A 1 215 ? -24.196 -7.247 40.643 1.00 98.56 215 GLU A N 1
ATOM 1726 C CA . GLU A 1 215 ? -22.766 -7.573 40.731 1.00 98.56 215 GLU A CA 1
ATOM 1727 C C . GLU A 1 215 ? -22.303 -8.418 39.538 1.00 98.56 215 GLU A C 1
ATOM 1729 O O . GLU A 1 215 ? -21.272 -8.111 38.936 1.00 98.56 215 GLU A O 1
ATOM 1734 N N . ALA A 1 216 ? -23.077 -9.438 39.152 1.00 98.31 216 ALA A N 1
ATOM 1735 C CA . ALA A 1 216 ? -22.780 -10.258 37.982 1.00 98.31 216 ALA A CA 1
ATOM 1736 C C . ALA A 1 216 ? -22.739 -9.410 36.700 1.00 98.31 216 ALA A C 1
ATOM 1738 O O . ALA A 1 216 ? -21.760 -9.473 35.954 1.00 98.31 216 ALA A O 1
ATOM 1739 N N . GLU A 1 217 ? -23.729 -8.541 36.495 1.00 98.56 217 GLU A N 1
ATOM 1740 C CA . GLU A 1 217 ? -23.783 -7.643 35.338 1.00 98.56 217 GLU A CA 1
ATOM 1741 C C . GLU A 1 217 ? -22.590 -6.671 35.307 1.00 98.56 217 GLU A C 1
ATOM 1743 O O . GLU A 1 217 ? -21.946 -6.499 34.271 1.00 98.56 217 GLU A O 1
ATOM 1748 N N . VAL A 1 218 ? -22.204 -6.104 36.455 1.00 98.50 218 VAL A N 1
ATOM 1749 C CA . VAL A 1 218 ? -21.012 -5.247 36.567 1.00 98.50 218 VAL A CA 1
ATOM 1750 C C . VAL A 1 218 ? -19.740 -6.006 36.184 1.00 98.50 218 VAL A C 1
ATOM 1752 O O . VAL A 1 218 ? -18.872 -5.447 35.505 1.00 98.50 218 VAL A O 1
ATOM 1755 N N . THR A 1 219 ? -19.596 -7.271 36.593 1.00 98.50 219 THR A N 1
ATOM 1756 C CA . THR A 1 219 ? -18.426 -8.080 36.209 1.00 98.50 219 THR A CA 1
ATOM 1757 C C . THR A 1 219 ? -18.401 -8.391 34.713 1.00 98.50 219 THR A C 1
ATOM 1759 O O . THR A 1 219 ? -17.335 -8.312 34.097 1.00 98.50 219 THR A O 1
ATOM 1762 N N . GLU A 1 220 ? -19.560 -8.656 34.105 1.00 98.75 220 GLU A N 1
ATOM 1763 C CA . GLU A 1 220 ? -19.689 -8.895 32.667 1.00 98.75 220 GLU A CA 1
ATOM 1764 C C . GLU A 1 220 ? -19.353 -7.633 31.861 1.00 98.75 220 GLU A C 1
ATOM 1766 O O . GLU A 1 220 ? -18.558 -7.682 30.920 1.00 98.75 220 GLU A O 1
ATOM 1771 N N . LEU A 1 221 ? -19.896 -6.479 32.259 1.00 98.44 221 LEU A N 1
ATOM 1772 C CA . LEU A 1 221 ? -19.603 -5.197 31.621 1.00 98.44 221 LEU A CA 1
ATOM 1773 C C . LEU A 1 221 ? -18.124 -4.826 31.750 1.00 98.44 221 LEU A C 1
ATOM 1775 O O . LEU A 1 221 ? -17.519 -4.404 30.767 1.00 98.44 221 LEU A O 1
ATOM 1779 N N . ARG A 1 222 ? -17.494 -5.059 32.910 1.00 98.75 222 ARG A N 1
ATOM 1780 C CA . ARG A 1 222 ? -16.040 -4.870 33.067 1.00 98.75 222 ARG A CA 1
ATOM 1781 C C . ARG A 1 222 ? -15.239 -5.764 32.122 1.00 98.75 222 ARG A C 1
ATOM 1783 O O . ARG A 1 222 ? -14.288 -5.288 31.504 1.00 98.75 222 ARG A O 1
ATOM 1790 N N . ALA A 1 223 ? -15.625 -7.031 31.968 1.00 98.56 223 ALA A N 1
ATOM 1791 C CA . ALA A 1 223 ? -14.969 -7.939 31.029 1.00 98.56 223 ALA A CA 1
ATOM 1792 C C . ALA A 1 223 ? -15.118 -7.461 29.571 1.00 98.56 223 ALA A C 1
ATOM 1794 O O . ALA A 1 223 ? -14.139 -7.465 28.820 1.00 98.56 223 ALA A O 1
ATOM 1795 N N . LYS A 1 224 ? -16.309 -6.978 29.184 1.00 98.69 224 LYS A N 1
ATOM 1796 C CA . LYS A 1 224 ? -16.555 -6.382 27.859 1.00 98.69 224 LYS A CA 1
ATOM 1797 C C . LYS A 1 224 ? -15.712 -5.125 27.633 1.00 98.69 224 LYS A C 1
ATOM 1799 O O . LYS A 1 224 ? -15.070 -5.026 26.590 1.00 98.69 224 LYS A O 1
ATOM 1804 N N . CYS A 1 225 ? -15.647 -4.212 28.604 1.00 98.31 225 CYS A N 1
ATOM 1805 C CA . CYS A 1 225 ? -14.809 -3.010 28.525 1.00 98.31 225 CYS A CA 1
ATOM 1806 C C . CYS A 1 225 ? -13.330 -3.360 28.324 1.00 98.31 225 CYS A C 1
ATOM 1808 O O . CYS A 1 225 ? -12.701 -2.831 27.411 1.00 98.31 225 CYS A O 1
ATOM 1810 N N . ASN A 1 226 ? -12.797 -4.309 29.099 1.00 98.44 226 ASN A N 1
ATOM 1811 C CA . ASN A 1 226 ? -11.411 -4.762 28.950 1.00 98.44 226 ASN A CA 1
ATOM 1812 C C . ASN A 1 226 ? -11.159 -5.402 27.573 1.00 98.44 226 ASN A C 1
ATOM 1814 O O . ASN A 1 226 ? -10.134 -5.149 26.943 1.00 98.44 226 ASN A O 1
ATOM 1818 N N . SER A 1 227 ? -12.104 -6.205 27.069 1.00 98.62 227 S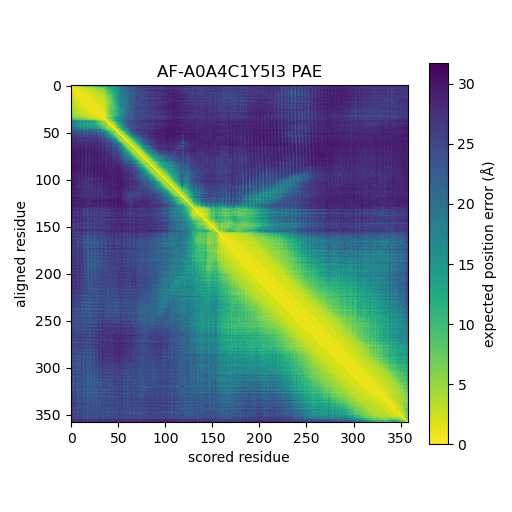ER A N 1
ATOM 1819 C CA . SER A 1 227 ? -12.007 -6.797 25.728 1.00 98.62 227 SER A CA 1
ATOM 1820 C C . SER A 1 227 ? -11.984 -5.731 24.629 1.00 98.62 227 SER A C 1
ATOM 1822 O O . SER A 1 227 ? -11.153 -5.797 23.723 1.00 98.62 227 SER A O 1
ATOM 1824 N N . LEU A 1 228 ? -12.861 -4.727 24.715 1.00 98.38 228 LEU A N 1
ATOM 1825 C CA . LEU A 1 228 ? -12.899 -3.613 23.765 1.00 98.38 228 LEU A CA 1
ATOM 1826 C C . LEU A 1 228 ? -11.634 -2.756 23.841 1.00 98.38 228 LEU A C 1
ATOM 1828 O O . LEU A 1 228 ? -11.101 -2.374 22.802 1.00 98.38 228 LEU A O 1
ATOM 1832 N N . GLN A 1 229 ? -11.111 -2.512 25.042 1.00 98.62 229 GLN A N 1
ATOM 1833 C CA . GLN A 1 229 ? -9.855 -1.792 25.238 1.00 98.62 229 GLN A CA 1
ATOM 1834 C C . GLN A 1 229 ? -8.672 -2.524 24.587 1.00 98.62 229 GLN A C 1
ATOM 1836 O O . GLN A 1 229 ? -7.870 -1.894 23.899 1.00 98.62 229 GLN A O 1
ATOM 1841 N N . ASN A 1 230 ? -8.600 -3.851 24.724 1.00 98.38 230 ASN A N 1
ATOM 1842 C CA . ASN A 1 230 ? -7.571 -4.658 24.065 1.00 98.38 230 ASN A CA 1
ATOM 1843 C C . ASN A 1 230 ? -7.691 -4.601 22.534 1.00 98.38 230 ASN A C 1
ATOM 1845 O O . ASN A 1 230 ? -6.690 -4.399 21.849 1.00 98.38 230 ASN A O 1
ATOM 1849 N N . LYS A 1 231 ? -8.914 -4.708 21.993 1.00 98.62 231 LYS A N 1
ATOM 1850 C CA . LYS A 1 231 ? -9.164 -4.576 20.545 1.00 98.62 231 LYS A CA 1
ATOM 1851 C C . LYS A 1 231 ? -8.774 -3.197 20.017 1.00 98.62 231 LYS A C 1
ATOM 1853 O O . LYS A 1 231 ? -8.211 -3.093 18.931 1.00 98.62 231 LYS A O 1
ATOM 1858 N N . LEU A 1 232 ? -9.057 -2.138 20.776 1.00 98.38 232 LEU A N 1
ATOM 1859 C CA . LEU A 1 232 ? -8.663 -0.778 20.415 1.00 98.38 232 LEU A CA 1
ATOM 1860 C C . LEU A 1 232 ? -7.136 -0.640 20.370 1.00 98.38 232 LEU A C 1
ATOM 1862 O O . LEU A 1 232 ? -6.609 -0.099 19.400 1.00 98.38 232 LEU A O 1
ATOM 1866 N N . ALA A 1 233 ? -6.429 -1.164 21.375 1.00 98.50 233 ALA A N 1
ATOM 1867 C CA . ALA A 1 233 ? -4.968 -1.142 21.417 1.00 98.50 233 ALA A CA 1
ATOM 1868 C C . ALA A 1 233 ? -4.341 -1.916 20.241 1.00 98.50 233 ALA A C 1
ATOM 1870 O O . ALA A 1 233 ? -3.389 -1.442 19.620 1.00 98.50 233 ALA A O 1
ATOM 1871 N N . GLU A 1 234 ? -4.902 -3.075 19.885 1.00 98.69 234 GLU A N 1
ATOM 1872 C CA . GLU A 1 234 ? -4.468 -3.855 18.723 1.00 98.69 234 GLU A CA 1
ATOM 1873 C C . GLU A 1 234 ? -4.685 -3.092 17.409 1.00 98.69 234 GLU A C 1
ATOM 1875 O O . GLU A 1 234 ? -3.754 -2.967 16.613 1.00 98.69 234 GLU A O 1
ATOM 1880 N N . LYS A 1 235 ? -5.863 -2.483 17.217 1.00 98.31 235 LYS A N 1
ATOM 1881 C CA . LYS A 1 235 ? -6.150 -1.661 16.029 1.00 98.31 235 LYS A CA 1
ATOM 1882 C C . LYS A 1 235 ? -5.247 -0.433 15.929 1.00 98.31 235 LYS A C 1
ATOM 1884 O O . LYS A 1 235 ? -4.817 -0.075 14.835 1.00 98.31 235 LYS A O 1
ATOM 1889 N N . GLN A 1 236 ? -4.912 0.196 17.054 1.00 98.62 236 GLN A N 1
ATOM 1890 C CA . GLN A 1 236 ? -3.949 1.298 17.088 1.00 98.62 236 GLN A CA 1
ATOM 1891 C C . GLN A 1 236 ? -2.539 0.845 16.684 1.00 98.62 236 GLN A C 1
ATOM 1893 O O . GLN A 1 236 ? -1.853 1.571 15.959 1.00 98.62 236 GLN A O 1
ATOM 1898 N N . ARG A 1 237 ? -2.113 -0.353 17.110 1.00 98.69 237 ARG A N 1
ATOM 1899 C CA . ARG A 1 237 ? -0.835 -0.947 16.692 1.00 98.69 237 ARG A CA 1
ATOM 1900 C C . ARG A 1 237 ? -0.818 -1.222 15.187 1.00 98.69 237 ARG A C 1
ATOM 1902 O O . ARG A 1 237 ? 0.089 -0.744 14.513 1.00 98.69 237 ARG A O 1
ATOM 1909 N N . GLU A 1 238 ? -1.840 -1.899 14.661 1.00 98.50 238 GLU A N 1
ATOM 1910 C CA . GLU A 1 238 ? -1.974 -2.187 13.223 1.00 98.50 238 GLU A CA 1
ATOM 1911 C C . GLU A 1 238 ? -1.962 -0.903 12.380 1.00 98.50 238 GLU A C 1
ATOM 1913 O O . GLU A 1 238 ? -1.256 -0.820 11.379 1.00 98.50 238 GLU A O 1
ATOM 1918 N N . HIS A 1 239 ? -2.691 0.135 12.802 1.00 98.12 239 HIS A N 1
ATOM 1919 C CA . HIS A 1 239 ? -2.704 1.422 12.104 1.00 98.12 239 HIS A CA 1
ATOM 1920 C C . HIS A 1 239 ? -1.314 2.078 12.075 1.00 98.12 239 HIS A C 1
ATOM 1922 O O . HIS A 1 239 ? -0.910 2.656 11.065 1.00 98.12 239 HIS A O 1
ATOM 1928 N N . LYS A 1 240 ? -0.553 1.987 13.174 1.00 98.69 240 LYS A N 1
ATOM 1929 C CA . LYS A 1 240 ? 0.821 2.503 13.226 1.00 98.69 240 LYS A CA 1
ATOM 1930 C C . LYS A 1 240 ? 1.738 1.747 12.259 1.00 98.69 240 LYS A C 1
ATOM 1932 O O . LYS A 1 240 ? 2.501 2.393 11.547 1.00 98.69 240 LYS A O 1
ATOM 1937 N N . GLU A 1 241 ? 1.633 0.422 12.207 1.00 98.62 241 GLU A N 1
ATOM 1938 C CA . GLU A 1 241 ? 2.398 -0.429 11.283 1.00 98.62 241 GLU A CA 1
ATOM 1939 C C . GLU A 1 241 ? 2.050 -0.125 9.816 1.00 98.62 241 GLU A C 1
ATOM 1941 O O . GLU A 1 241 ? 2.941 0.128 9.002 1.00 98.62 241 GLU A O 1
ATOM 1946 N N . GLN A 1 242 ? 0.757 -0.037 9.488 1.00 98.50 242 GLN A N 1
ATOM 1947 C CA . GLN A 1 242 ? 0.289 0.328 8.147 1.00 98.50 242 GLN A CA 1
ATOM 1948 C C . GLN A 1 242 ? 0.781 1.712 7.720 1.00 98.50 242 GLN A C 1
ATOM 1950 O O . GLN A 1 242 ? 1.207 1.888 6.580 1.00 98.50 242 GLN A O 1
ATOM 1955 N N . LYS A 1 243 ? 0.782 2.690 8.634 1.00 98.62 243 LYS A N 1
ATOM 1956 C CA . LYS A 1 243 ? 1.324 4.025 8.360 1.00 98.62 243 LYS A CA 1
ATOM 1957 C C . LYS A 1 243 ? 2.818 3.970 8.036 1.00 98.62 243 LYS A C 1
ATOM 1959 O O . LYS A 1 243 ? 3.240 4.557 7.045 1.00 98.62 243 LYS A O 1
ATOM 1964 N N . THR A 1 244 ? 3.608 3.233 8.822 1.00 98.56 244 THR A N 1
ATOM 1965 C CA . THR A 1 244 ? 5.048 3.089 8.553 1.00 98.56 244 THR A CA 1
ATOM 1966 C C . THR A 1 244 ? 5.335 2.393 7.223 1.00 98.56 244 THR A C 1
ATOM 1968 O O . THR A 1 244 ? 6.256 2.791 6.511 1.00 98.56 244 THR A O 1
ATOM 1971 N N . GLU A 1 245 ? 4.527 1.400 6.848 1.00 98.62 245 GLU A N 1
ATOM 1972 C CA . GLU A 1 245 ? 4.664 0.713 5.563 1.00 98.62 245 GLU A CA 1
ATOM 1973 C C . GLU A 1 245 ? 4.265 1.615 4.386 1.00 98.62 245 GLU A C 1
ATOM 1975 O O . GLU A 1 245 ? 4.954 1.646 3.366 1.00 98.62 245 GLU A O 1
ATOM 1980 N N . ALA A 1 246 ? 3.212 2.425 4.536 1.00 98.00 246 ALA A N 1
ATOM 1981 C CA . ALA A 1 246 ? 2.826 3.419 3.536 1.00 98.00 246 ALA A CA 1
ATOM 1982 C C . ALA A 1 246 ? 3.929 4.470 3.311 1.00 98.00 246 ALA A C 1
ATOM 1984 O O . ALA A 1 246 ? 4.238 4.811 2.164 1.00 98.00 246 ALA A O 1
ATOM 1985 N N . ASP A 1 247 ? 4.572 4.941 4.384 1.00 98.62 247 ASP A N 1
ATOM 1986 C CA . ASP A 1 247 ? 5.709 5.864 4.304 1.00 98.62 247 ASP A CA 1
ATOM 1987 C C . ASP A 1 247 ? 6.909 5.209 3.591 1.00 98.62 247 ASP A C 1
ATOM 1989 O O . ASP A 1 247 ? 7.538 5.826 2.721 1.00 98.62 247 ASP A O 1
ATOM 1993 N N . ARG A 1 248 ? 7.186 3.928 3.884 1.00 98.75 248 ARG A N 1
ATOM 1994 C CA . ARG A 1 248 ? 8.241 3.136 3.230 1.00 98.75 248 ARG A CA 1
ATOM 1995 C C . ARG A 1 248 ? 7.994 2.987 1.727 1.00 98.75 248 ARG A C 1
ATOM 1997 O O . ARG A 1 248 ? 8.883 3.292 0.929 1.00 98.75 248 ARG A O 1
ATOM 2004 N N . LEU A 1 249 ? 6.793 2.564 1.331 1.00 98.62 249 LEU A N 1
ATOM 2005 C CA . LEU A 1 249 ? 6.410 2.406 -0.076 1.00 98.62 249 LEU A CA 1
ATOM 2006 C C . LEU A 1 249 ? 6.428 3.747 -0.819 1.00 98.62 249 LEU A C 1
ATOM 2008 O O . LEU A 1 249 ? 6.887 3.825 -1.958 1.00 98.62 249 LEU A O 1
ATOM 2012 N N . THR A 1 250 ? 6.017 4.833 -0.161 1.00 98.69 250 THR A N 1
ATOM 2013 C 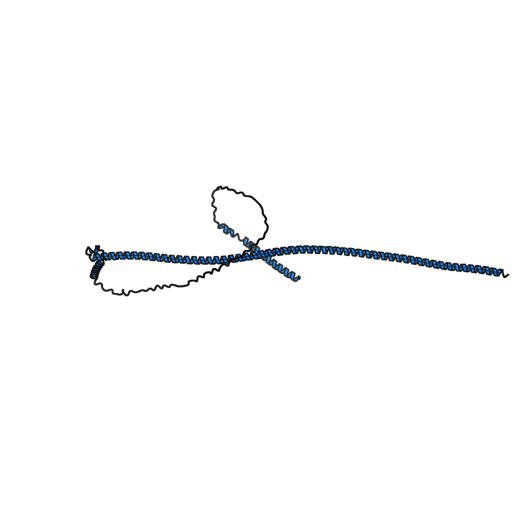CA . THR A 1 250 ? 6.095 6.187 -0.729 1.00 98.69 250 THR A CA 1
ATOM 2014 C C . THR A 1 250 ? 7.542 6.592 -1.027 1.00 98.69 250 THR A C 1
ATOM 2016 O O . THR A 1 250 ? 7.824 7.167 -2.084 1.00 98.69 250 THR A O 1
ATOM 2019 N N . ALA A 1 251 ? 8.484 6.279 -0.131 1.00 98.69 251 ALA A N 1
ATOM 2020 C CA . ALA A 1 251 ? 9.908 6.519 -0.363 1.00 98.69 251 ALA A CA 1
ATOM 2021 C C . ALA A 1 251 ? 10.463 5.657 -1.514 1.00 98.69 251 ALA A C 1
ATOM 2023 O O . ALA A 1 251 ? 11.233 6.148 -2.345 1.00 98.69 251 ALA A O 1
ATOM 2024 N N . GLU A 1 252 ? 10.036 4.397 -1.607 1.00 98.69 252 GLU A N 1
ATOM 2025 C CA . GLU A 1 252 ? 10.426 3.480 -2.681 1.00 98.69 252 GLU A CA 1
ATOM 2026 C C . GLU A 1 252 ? 9.933 3.956 -4.056 1.00 98.69 252 GLU A C 1
ATOM 2028 O O . GLU A 1 252 ? 10.720 4.017 -5.004 1.00 98.69 252 GLU A O 1
ATOM 2033 N N . VAL A 1 253 ? 8.684 4.421 -4.155 1.00 98.62 253 VAL A N 1
ATOM 2034 C CA . VAL A 1 253 ? 8.135 5.023 -5.381 1.00 98.62 253 VAL A CA 1
ATOM 2035 C C . VAL A 1 253 ? 8.944 6.248 -5.810 1.00 98.62 253 VAL A C 1
ATOM 2037 O O . VAL A 1 253 ? 9.271 6.379 -6.990 1.00 98.62 253 VAL A O 1
ATOM 2040 N N . LYS A 1 254 ? 9.323 7.137 -4.881 1.00 98.81 254 LYS A N 1
ATOM 2041 C CA . LYS A 1 254 ? 10.173 8.302 -5.201 1.00 98.81 254 LYS A CA 1
ATOM 2042 C C . LYS A 1 254 ? 11.535 7.878 -5.760 1.00 98.81 254 LYS A C 1
ATOM 2044 O O . LYS A 1 254 ? 11.999 8.458 -6.739 1.00 98.81 254 LYS A O 1
ATOM 2049 N N . LYS A 1 255 ? 12.146 6.840 -5.180 1.00 98.75 255 LYS A N 1
ATOM 2050 C CA . LYS A 1 255 ? 13.423 6.274 -5.644 1.00 98.75 255 LYS A CA 1
ATOM 2051 C C . LYS A 1 255 ? 13.305 5.622 -7.024 1.00 98.75 255 LYS A C 1
ATOM 2053 O O . LYS A 1 255 ? 14.213 5.749 -7.839 1.00 98.75 255 LYS A O 1
ATOM 2058 N N . LEU A 1 256 ? 12.217 4.904 -7.298 1.00 98.50 256 LEU A N 1
ATOM 2059 C CA . LEU A 1 256 ? 11.989 4.299 -8.612 1.00 98.50 256 LEU A CA 1
ATOM 2060 C C . LEU A 1 256 ? 11.716 5.361 -9.680 1.00 98.50 256 LEU A C 1
ATOM 2062 O O . LEU A 1 256 ? 12.256 5.253 -10.776 1.00 98.50 256 LEU A O 1
ATOM 2066 N N . LYS A 1 257 ? 10.975 6.425 -9.348 1.00 98.75 257 LYS A N 1
ATOM 2067 C CA . LYS A 1 257 ? 10.764 7.565 -10.252 1.00 98.75 257 LYS A CA 1
ATOM 2068 C C . LYS A 1 257 ? 12.077 8.238 -10.653 1.00 98.75 257 LYS A C 1
ATOM 2070 O O . LYS A 1 257 ? 12.275 8.477 -11.835 1.00 98.75 257 LYS A O 1
ATOM 2075 N N . SER A 1 258 ? 12.995 8.485 -9.714 1.00 98.62 258 SER A N 1
ATOM 2076 C CA . SER A 1 258 ? 14.293 9.091 -10.058 1.00 98.62 258 SER A CA 1
ATOM 2077 C C . SER A 1 258 ? 15.172 8.176 -10.919 1.00 98.62 258 SER A C 1
ATOM 2079 O O . SER A 1 258 ? 15.866 8.644 -11.823 1.00 98.62 258 SER A O 1
ATOM 2081 N N . LYS A 1 259 ? 15.118 6.857 -10.685 1.00 98.62 259 LYS A N 1
ATOM 2082 C CA . LYS A 1 259 ? 15.781 5.870 -11.551 1.00 98.62 259 LYS A CA 1
ATOM 2083 C C . LYS A 1 259 ? 15.180 5.841 -12.955 1.00 98.62 259 LYS A C 1
ATOM 2085 O O . LYS A 1 259 ? 15.938 5.753 -13.915 1.00 98.62 259 LYS A O 1
ATOM 2090 N N . LEU A 1 260 ? 13.854 5.925 -13.069 1.00 98.56 260 LEU A N 1
ATOM 2091 C CA . LEU A 1 260 ? 13.161 5.977 -14.355 1.00 98.56 260 LEU A CA 1
ATOM 2092 C C . LEU A 1 260 ? 13.592 7.211 -15.151 1.00 98.56 260 LEU A C 1
ATOM 2094 O O . LEU A 1 260 ? 14.076 7.052 -16.264 1.00 98.56 260 LEU A O 1
ATOM 2098 N N . THR A 1 261 ? 13.561 8.402 -14.546 1.00 98.75 261 THR A N 1
ATOM 2099 C CA . THR A 1 261 ? 14.008 9.635 -15.219 1.00 98.75 261 THR A CA 1
ATOM 2100 C C . THR A 1 261 ? 15.475 9.567 -15.652 1.00 98.75 261 THR A C 1
ATOM 2102 O O . THR A 1 261 ? 15.846 10.082 -16.702 1.00 98.75 261 THR A O 1
ATOM 2105 N N . GLN A 1 262 ? 16.334 8.903 -14.867 1.00 98.69 262 GLN A N 1
ATOM 2106 C CA . GLN A 1 262 ? 17.735 8.699 -15.243 1.00 98.69 262 GLN A CA 1
ATOM 2107 C C . GLN A 1 262 ? 17.883 7.723 -16.420 1.00 98.69 262 GLN A C 1
ATOM 2109 O O . GLN A 1 262 ? 18.747 7.921 -17.272 1.00 98.69 262 GLN A O 1
ATOM 2114 N N . ALA A 1 263 ? 17.086 6.653 -16.456 1.00 98.38 263 ALA A N 1
ATOM 2115 C CA . ALA A 1 263 ? 17.089 5.696 -17.557 1.00 98.38 263 ALA A CA 1
ATOM 2116 C C . ALA A 1 263 ? 16.555 6.332 -18.847 1.00 98.38 263 ALA A C 1
ATOM 2118 O O . ALA A 1 263 ? 17.179 6.177 -19.891 1.00 98.38 263 ALA A O 1
ATOM 2119 N N . GLU A 1 264 ? 15.476 7.110 -18.760 1.00 98.69 264 GLU A N 1
ATOM 2120 C CA . GLU A 1 264 ? 14.922 7.878 -19.881 1.00 98.69 264 GLU A CA 1
ATOM 2121 C C . GLU A 1 264 ? 15.971 8.825 -20.476 1.00 98.69 264 GLU A C 1
ATOM 2123 O O . GLU A 1 264 ? 16.205 8.780 -21.679 1.00 98.69 264 GLU A O 1
ATOM 2128 N N . ALA A 1 265 ? 16.693 9.585 -19.643 1.00 98.56 265 ALA A N 1
ATOM 2129 C CA . ALA A 1 265 ? 17.769 10.468 -20.105 1.00 98.56 265 ALA A CA 1
ATOM 2130 C C . ALA A 1 265 ? 18.930 9.722 -20.800 1.00 98.56 265 ALA A C 1
ATOM 2132 O O . ALA A 1 265 ? 19.576 10.255 -21.703 1.00 98.56 265 ALA A O 1
ATOM 2133 N N . LYS A 1 266 ? 19.219 8.479 -20.390 1.00 98.62 266 LYS A N 1
ATOM 2134 C CA . LYS A 1 266 ? 20.214 7.633 -21.073 1.00 98.62 266 LYS A CA 1
ATOM 2135 C C . LYS A 1 266 ? 19.698 7.130 -22.418 1.00 98.62 266 LYS A C 1
ATOM 2137 O O . LYS A 1 266 ? 20.460 7.119 -23.378 1.00 98.62 266 LYS A O 1
ATOM 2142 N N . CYS A 1 267 ? 18.429 6.733 -22.495 1.00 98.25 267 CYS A N 1
ATOM 2143 C CA . CYS A 1 267 ? 17.809 6.328 -23.755 1.00 98.25 267 CYS A CA 1
ATOM 2144 C C . CYS A 1 267 ? 17.817 7.479 -24.764 1.00 98.25 267 CYS A C 1
ATOM 2146 O O . CYS A 1 267 ? 18.293 7.282 -25.876 1.00 98.25 267 CYS A O 1
ATOM 2148 N N . THR A 1 268 ? 17.417 8.691 -24.354 1.00 98.56 268 THR A N 1
ATOM 2149 C CA . THR A 1 268 ? 17.461 9.867 -25.239 1.00 98.56 268 THR A CA 1
ATOM 2150 C C . THR A 1 268 ? 18.877 10.143 -25.744 1.00 98.56 268 THR A C 1
ATOM 2152 O O . THR A 1 268 ? 19.066 10.424 -26.920 1.00 98.56 268 THR A O 1
ATOM 2155 N N . HIS A 1 269 ? 19.894 9.986 -24.888 1.00 98.56 269 HIS A N 1
ATOM 2156 C CA . HIS A 1 269 ? 21.288 10.149 -25.302 1.00 98.56 269 HIS A CA 1
ATOM 2157 C C . HIS A 1 269 ? 21.730 9.111 -26.348 1.00 98.56 269 HIS A C 1
ATOM 2159 O O . HIS A 1 269 ? 22.396 9.462 -27.322 1.00 98.56 269 HIS A O 1
ATOM 2165 N N . HIS A 1 270 ? 21.357 7.841 -26.168 1.00 98.44 270 HIS A N 1
ATOM 2166 C CA . HIS A 1 270 ? 21.662 6.794 -27.144 1.00 98.44 270 HIS A CA 1
ATOM 2167 C C . HIS A 1 270 ? 20.903 6.981 -28.464 1.00 98.44 270 HIS A C 1
ATOM 2169 O O . HIS A 1 270 ? 21.466 6.699 -29.522 1.00 98.44 270 HIS A O 1
ATOM 2175 N N . ASP A 1 271 ? 19.671 7.491 -28.427 1.00 98.38 271 ASP A N 1
ATOM 2176 C CA . ASP A 1 271 ? 18.910 7.833 -29.631 1.00 98.38 271 ASP A CA 1
ATOM 2177 C C . ASP A 1 271 ? 19.583 8.972 -30.416 1.00 98.38 271 ASP A C 1
ATOM 2179 O O . ASP A 1 271 ? 19.754 8.863 -31.636 1.00 98.38 271 ASP A O 1
ATOM 2183 N N . ASP A 1 272 ? 20.052 10.017 -29.725 1.00 98.50 272 ASP A N 1
ATOM 2184 C CA . ASP A 1 272 ? 20.820 11.115 -30.328 1.00 98.50 272 ASP A CA 1
ATOM 2185 C C . ASP A 1 272 ? 22.138 10.614 -30.942 1.00 98.50 272 ASP A C 1
ATOM 2187 O O . ASP A 1 272 ? 22.509 10.986 -32.062 1.00 98.50 272 ASP A O 1
ATOM 2191 N N . GLU A 1 273 ? 22.852 9.727 -30.243 1.00 98.62 273 GLU A N 1
ATOM 2192 C CA . GLU A 1 273 ? 24.079 9.114 -30.750 1.00 98.62 273 GLU A CA 1
ATOM 2193 C C . GLU A 1 273 ? 23.813 8.249 -31.990 1.00 98.62 273 GLU A C 1
ATOM 2195 O O . GLU A 1 273 ? 24.542 8.346 -32.983 1.00 98.62 273 GLU A O 1
ATOM 2200 N N . ALA A 1 274 ? 22.743 7.452 -31.979 1.00 98.25 274 ALA A N 1
ATOM 2201 C CA . ALA A 1 274 ? 22.332 6.646 -33.121 1.00 98.25 274 ALA A CA 1
ATOM 2202 C C . ALA A 1 274 ? 21.951 7.521 -34.328 1.00 98.25 274 ALA A C 1
ATOM 2204 O O . ALA A 1 274 ? 22.321 7.198 -35.461 1.00 98.25 274 ALA A O 1
ATOM 2205 N N . ALA A 1 275 ? 21.254 8.641 -34.111 1.00 98.62 275 ALA A N 1
ATOM 2206 C CA . ALA A 1 275 ? 20.939 9.610 -35.160 1.00 98.62 275 ALA A CA 1
ATOM 2207 C C . ALA A 1 275 ? 22.213 10.237 -35.752 1.00 98.62 275 ALA A C 1
ATOM 2209 O O . ALA A 1 275 ? 22.369 10.286 -36.977 1.00 98.62 275 ALA A O 1
ATOM 2210 N N . ARG A 1 276 ? 23.168 10.624 -34.898 1.00 98.75 276 ARG A N 1
ATOM 2211 C CA . ARG A 1 276 ? 24.472 11.157 -35.316 1.00 98.75 276 ARG A CA 1
ATOM 2212 C C . ARG A 1 276 ? 25.260 10.151 -36.156 1.00 98.75 276 ARG A C 1
ATOM 2214 O O . ARG A 1 276 ? 25.783 10.511 -37.209 1.00 98.75 276 ARG A O 1
ATOM 2221 N N . LEU A 1 277 ? 25.334 8.891 -35.725 1.00 98.50 277 LEU A N 1
ATOM 2222 C CA . LEU A 1 277 ? 26.029 7.834 -36.468 1.00 98.50 277 LEU A CA 1
ATOM 2223 C C . LEU A 1 277 ? 25.357 7.548 -37.818 1.00 98.50 277 LEU A C 1
ATOM 2225 O O . LEU A 1 277 ? 26.051 7.397 -38.823 1.00 98.50 277 LEU A O 1
ATOM 2229 N N . LYS A 1 278 ? 24.018 7.544 -37.885 1.00 98.69 278 LYS A N 1
ATOM 2230 C CA . LYS A 1 278 ? 23.285 7.430 -39.160 1.00 98.69 278 LYS A CA 1
ATOM 2231 C C . LYS A 1 278 ? 23.637 8.568 -40.120 1.00 98.69 278 LYS A C 1
ATOM 2233 O O . LYS A 1 278 ? 23.885 8.306 -41.295 1.00 98.69 278 LYS A O 1
ATOM 2238 N N . GLN A 1 279 ? 23.706 9.806 -39.627 1.00 98.69 279 GLN A N 1
ATOM 2239 C CA . GLN A 1 279 ? 24.114 10.955 -40.438 1.00 98.69 279 GLN A CA 1
ATOM 2240 C C . GLN A 1 279 ? 25.560 10.809 -40.940 1.00 98.69 279 GLN A C 1
ATOM 2242 O O . GLN A 1 279 ? 25.818 11.042 -42.118 1.00 98.69 279 GLN A O 1
ATOM 2247 N N . GLN A 1 280 ? 26.493 10.375 -40.083 1.00 98.69 280 GLN A N 1
ATOM 2248 C CA . GLN A 1 280 ? 27.885 10.122 -40.482 1.00 98.69 280 GLN A CA 1
ATOM 2249 C C . GLN A 1 280 ? 27.990 9.050 -41.573 1.00 98.69 280 GLN A C 1
ATOM 2251 O O . GLN A 1 280 ? 28.734 9.231 -42.535 1.00 98.69 280 GLN A O 1
ATOM 2256 N N . ILE A 1 281 ? 27.217 7.964 -41.465 1.00 98.56 281 ILE A N 1
ATOM 2257 C CA . ILE A 1 281 ? 27.162 6.915 -42.492 1.00 98.56 281 ILE A CA 1
ATOM 2258 C C . ILE A 1 281 ? 26.678 7.482 -43.831 1.00 98.56 281 ILE A C 1
ATOM 2260 O O . ILE A 1 281 ? 27.242 7.144 -44.870 1.00 98.56 281 ILE A O 1
ATOM 2264 N N . GLU A 1 282 ? 25.654 8.337 -43.834 1.00 98.69 282 GLU A N 1
ATOM 2265 C CA . GLU A 1 282 ? 25.131 8.923 -45.074 1.00 98.69 282 GLU A CA 1
ATOM 2266 C C . GLU A 1 282 ? 26.131 9.886 -45.729 1.00 98.69 282 GLU A C 1
ATOM 2268 O O . GLU A 1 282 ? 26.337 9.833 -46.942 1.00 98.69 282 GLU A O 1
ATOM 2273 N N . VAL A 1 283 ? 26.820 10.707 -44.927 1.00 98.62 283 VAL A N 1
ATOM 2274 C CA . VAL A 1 283 ? 27.917 11.557 -45.414 1.00 98.62 283 VAL A CA 1
ATOM 2275 C C . VAL A 1 283 ? 29.011 10.699 -46.049 1.00 98.62 283 VAL A C 1
ATOM 2277 O O . VAL A 1 283 ? 29.389 10.949 -47.192 1.00 98.62 283 VAL A O 1
ATOM 2280 N N . LEU A 1 284 ? 29.466 9.643 -45.364 1.00 98.44 284 LEU A N 1
ATOM 2281 C CA . LEU A 1 284 ? 30.493 8.743 -45.892 1.00 98.44 284 LEU A CA 1
ATOM 2282 C C . LEU A 1 284 ? 30.057 8.082 -47.206 1.00 98.44 284 LEU A C 1
ATOM 2284 O O . LEU A 1 284 ? 30.821 8.087 -48.169 1.00 98.44 284 LEU A O 1
ATOM 2288 N N . LYS A 1 285 ? 28.813 7.596 -47.300 1.00 98.69 285 LYS A N 1
ATOM 2289 C CA . LYS A 1 285 ? 28.265 7.035 -48.546 1.00 98.69 285 LYS A CA 1
ATOM 2290 C C . LYS A 1 285 ? 28.295 8.030 -49.704 1.00 98.69 285 LYS A C 1
ATOM 2292 O O . LYS A 1 285 ? 28.590 7.635 -50.829 1.00 98.69 285 LYS A O 1
ATOM 2297 N N . ASN A 1 286 ? 27.975 9.299 -49.460 1.00 98.31 286 ASN A N 1
ATOM 2298 C CA . ASN A 1 286 ? 28.003 10.317 -50.510 1.00 98.31 286 ASN A CA 1
ATOM 2299 C C . ASN A 1 286 ? 29.437 10.655 -50.927 1.00 98.31 286 ASN A C 1
ATOM 2301 O O . ASN A 1 286 ? 29.721 10.638 -52.123 1.00 98.31 286 ASN A O 1
ATOM 2305 N N . THR A 1 287 ? 30.363 10.802 -49.972 1.00 98.38 287 THR A N 1
ATOM 2306 C CA . THR A 1 287 ? 31.791 10.986 -50.292 1.00 98.38 287 THR A CA 1
ATOM 2307 C C . THR A 1 287 ? 32.376 9.799 -51.064 1.00 98.38 287 THR A C 1
ATOM 2309 O O . THR A 1 287 ? 33.165 9.987 -51.985 1.00 98.38 287 THR A O 1
ATOM 2312 N N . GLU A 1 288 ? 31.948 8.567 -50.767 1.00 98.50 288 GLU A N 1
ATOM 2313 C CA . GLU A 1 288 ? 32.355 7.378 -51.517 1.00 98.50 288 GLU A CA 1
ATOM 2314 C C . GLU A 1 288 ? 31.804 7.396 -52.952 1.00 98.50 288 GLU A C 1
ATOM 2316 O O . GLU A 1 288 ? 32.531 7.083 -53.898 1.00 98.50 288 GLU A O 1
ATOM 2321 N N . LYS A 1 289 ? 30.528 7.767 -53.141 1.00 98.56 289 LYS A N 1
ATOM 2322 C CA . LYS A 1 289 ? 29.929 7.915 -54.479 1.00 98.56 289 LYS A CA 1
ATOM 2323 C C . LYS A 1 289 ? 30.673 8.965 -55.306 1.00 98.56 289 LYS A C 1
ATOM 2325 O O . LYS A 1 289 ? 30.991 8.687 -56.462 1.00 98.56 289 LYS A O 1
ATOM 2330 N N . GLU A 1 290 ? 30.968 10.124 -54.720 1.00 98.31 290 GLU A N 1
ATOM 2331 C CA . GLU A 1 290 ? 31.732 11.207 -55.353 1.00 98.31 290 GLU A CA 1
ATOM 2332 C C . GLU A 1 290 ? 33.147 10.753 -55.719 1.00 98.31 290 GLU A C 1
ATOM 2334 O O . GLU A 1 290 ? 33.575 10.930 -56.858 1.00 98.31 290 GLU A O 1
ATOM 2339 N N . PHE A 1 291 ? 33.844 10.078 -54.801 1.00 98.50 291 PHE A N 1
ATOM 2340 C CA . PHE A 1 291 ? 35.171 9.522 -55.058 1.00 98.50 291 PHE A CA 1
ATOM 2341 C C . PHE A 1 291 ? 35.157 8.503 -56.207 1.00 98.50 291 PHE A C 1
ATOM 2343 O O . PHE A 1 291 ? 36.006 8.551 -57.099 1.00 98.50 291 PHE A O 1
ATOM 2350 N N . ARG A 1 292 ? 34.171 7.595 -56.236 1.00 98.56 292 ARG A N 1
ATOM 2351 C CA . ARG A 1 292 ? 34.008 6.627 -57.334 1.00 98.56 292 ARG A CA 1
ATOM 2352 C C . ARG A 1 292 ? 33.706 7.312 -58.667 1.00 98.56 292 ARG A C 1
ATOM 2354 O O . ARG A 1 292 ? 34.203 6.849 -59.691 1.00 98.56 292 ARG A O 1
ATOM 2361 N N . ALA A 1 293 ? 32.904 8.377 -58.675 1.00 98.38 293 ALA A N 1
ATOM 2362 C CA . ALA A 1 293 ? 32.642 9.167 -59.878 1.00 98.38 293 ALA A CA 1
ATOM 2363 C C . ALA A 1 293 ? 33.926 9.847 -60.378 1.00 98.38 293 ALA A C 1
ATOM 2365 O O . ALA A 1 293 ? 34.332 9.606 -61.512 1.00 98.38 293 ALA A O 1
ATOM 2366 N N . ALA A 1 294 ? 34.639 10.557 -59.498 1.00 98.19 294 ALA A N 1
ATOM 2367 C CA . ALA A 1 294 ? 35.909 11.205 -59.819 1.00 98.19 294 ALA A CA 1
ATOM 2368 C C . ALA A 1 294 ? 36.969 10.211 -60.331 1.00 98.19 294 ALA A C 1
ATOM 2370 O O . ALA A 1 294 ? 37.700 10.501 -61.277 1.00 98.19 294 ALA A O 1
ATOM 2371 N N . SER A 1 295 ? 37.033 9.009 -59.749 1.00 98.44 295 SER A N 1
ATOM 2372 C CA . SER A 1 295 ? 37.929 7.939 -60.202 1.00 98.44 295 SER A CA 1
ATOM 2373 C C . SER A 1 295 ? 37.599 7.456 -61.623 1.00 98.44 295 SER A C 1
ATOM 2375 O O . SER A 1 295 ? 38.513 7.262 -62.429 1.00 98.44 295 SER A O 1
ATOM 2377 N N . ARG A 1 296 ? 36.310 7.312 -61.966 1.00 98.38 296 ARG A N 1
ATOM 2378 C CA . ARG A 1 296 ? 35.877 6.961 -63.331 1.00 98.38 296 ARG A CA 1
ATOM 2379 C C . ARG A 1 296 ? 36.198 8.068 -64.328 1.00 98.38 296 ARG A C 1
ATOM 2381 O O . ARG A 1 296 ? 36.733 7.761 -65.390 1.00 98.38 296 ARG A O 1
ATOM 2388 N N . ASP A 1 297 ? 35.932 9.323 -63.977 1.00 98.31 297 ASP A N 1
ATOM 2389 C CA . ASP A 1 297 ? 36.227 10.477 -64.834 1.00 98.31 297 ASP A CA 1
ATOM 2390 C C . ASP A 1 297 ? 37.734 10.597 -65.101 1.00 98.31 297 ASP A C 1
ATOM 2392 O O . ASP A 1 297 ? 38.160 10.810 -66.239 1.00 98.31 297 ASP A O 1
ATOM 2396 N N . HIS A 1 298 ? 38.562 10.373 -64.073 1.00 98.31 298 HIS A N 1
ATOM 2397 C CA . HIS A 1 298 ? 40.015 10.335 -64.216 1.00 98.31 298 HIS A CA 1
ATOM 2398 C C . HIS A 1 298 ? 40.472 9.208 -65.152 1.00 98.31 298 HIS A C 1
ATOM 2400 O O . HIS A 1 298 ? 41.272 9.448 -66.056 1.00 98.31 298 HIS A O 1
ATOM 2406 N N . SER A 1 299 ? 39.937 7.995 -64.982 1.00 98.38 299 SER A N 1
ATOM 2407 C CA . SER A 1 299 ? 40.248 6.855 -65.852 1.00 98.38 299 SER A CA 1
ATOM 2408 C C . SER A 1 299 ? 39.822 7.104 -67.305 1.00 98.38 299 SER A C 1
ATOM 2410 O O . SER A 1 299 ? 40.601 6.852 -68.224 1.00 98.38 299 SER A O 1
ATOM 2412 N N . ALA A 1 300 ? 38.634 7.672 -67.535 1.00 98.19 300 ALA A N 1
ATOM 2413 C CA . ALA A 1 300 ? 38.162 8.036 -68.871 1.00 98.19 300 ALA A CA 1
ATOM 2414 C C . ALA A 1 300 ? 39.056 9.103 -69.530 1.00 98.19 300 ALA A C 1
ATOM 2416 O O . ALA A 1 300 ? 39.403 8.984 -70.707 1.00 98.19 300 ALA A O 1
ATOM 2417 N N . SER A 1 301 ? 39.484 10.109 -68.760 1.00 98.44 301 SER A N 1
ATOM 2418 C CA . SER A 1 301 ? 40.439 11.128 -69.208 1.00 98.44 301 SER A CA 1
ATOM 2419 C C . SER A 1 301 ? 41.789 10.514 -69.607 1.00 98.44 301 SER A C 1
ATOM 2421 O O . SER A 1 301 ? 42.296 10.791 -70.696 1.00 98.44 301 SER A O 1
ATOM 2423 N N . GLN A 1 302 ? 42.332 9.600 -68.790 1.00 98.12 302 GLN A N 1
ATOM 2424 C CA . GLN A 1 302 ? 43.557 8.860 -69.115 1.00 98.12 302 GLN A CA 1
ATOM 2425 C C . GLN A 1 302 ? 43.410 8.031 -70.398 1.00 98.12 302 GLN A C 1
ATOM 2427 O O . GLN A 1 302 ? 44.282 8.091 -71.264 1.00 98.12 302 GLN A O 1
ATOM 2432 N N . MET A 1 303 ? 42.301 7.305 -70.565 1.00 98.19 303 MET A N 1
ATOM 2433 C CA . MET A 1 303 ? 42.032 6.516 -71.775 1.00 98.19 303 MET A CA 1
ATOM 2434 C C . MET A 1 303 ? 41.945 7.390 -73.035 1.00 98.19 303 MET A C 1
ATOM 2436 O O . MET A 1 303 ? 42.501 7.034 -74.075 1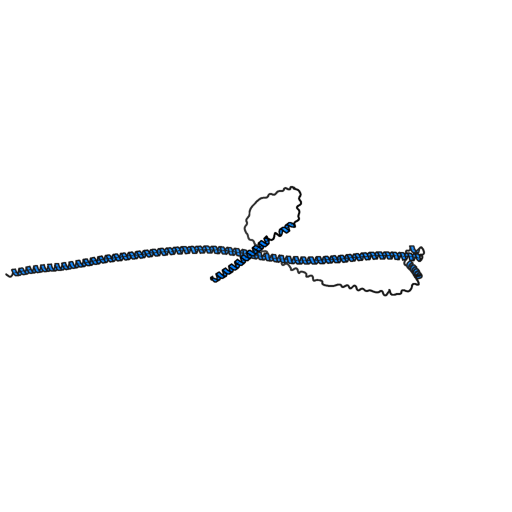.00 98.19 303 MET A O 1
ATOM 2440 N N . SER A 1 304 ? 41.303 8.558 -72.944 1.00 98.19 304 SER A N 1
ATOM 2441 C CA . SER A 1 304 ? 41.244 9.537 -74.039 1.00 98.19 304 SER A CA 1
ATOM 2442 C C . SER A 1 304 ? 42.634 10.077 -74.411 1.00 98.19 304 SER A C 1
ATOM 2444 O O . SER A 1 304 ? 42.989 10.164 -75.593 1.00 98.19 304 SER A O 1
ATOM 2446 N N . ALA A 1 305 ? 43.464 10.374 -73.404 1.00 98.19 305 ALA A N 1
ATOM 2447 C CA . ALA A 1 305 ? 44.840 10.817 -73.609 1.00 98.19 305 ALA A CA 1
ATOM 2448 C C . ALA A 1 305 ? 45.698 9.732 -74.286 1.00 98.19 305 ALA A C 1
ATOM 2450 O O . ALA A 1 305 ? 46.416 10.032 -75.242 1.00 98.19 305 ALA A O 1
ATOM 2451 N N . ILE A 1 306 ? 45.576 8.471 -73.848 1.00 97.88 306 ILE A N 1
ATOM 2452 C CA . ILE A 1 306 ? 46.248 7.317 -74.466 1.00 97.88 306 ILE A CA 1
ATOM 2453 C C . ILE A 1 306 ? 45.842 7.192 -75.938 1.00 97.88 306 ILE A C 1
ATOM 2455 O O . ILE A 1 306 ? 46.712 7.179 -76.806 1.00 97.88 306 ILE A O 1
ATOM 2459 N N . SER A 1 307 ? 44.541 7.198 -76.243 1.00 98.50 307 SER A N 1
ATOM 2460 C CA . SER A 1 307 ? 44.040 7.085 -77.622 1.00 98.50 307 SER A CA 1
ATOM 2461 C C . SER A 1 307 ? 44.552 8.210 -78.540 1.00 98.50 307 SER A C 1
ATOM 2463 O O . SER A 1 307 ? 44.939 7.980 -79.694 1.00 98.50 307 SER A O 1
ATOM 2465 N N . SER A 1 308 ? 44.632 9.435 -78.014 1.00 98.38 308 SER A N 1
ATOM 2466 C CA . SER A 1 308 ? 45.182 10.590 -78.733 1.00 98.38 308 SER A CA 1
ATOM 2467 C C . SER A 1 308 ? 46.681 10.425 -79.024 1.00 98.38 308 SER A C 1
ATOM 2469 O O . SER A 1 308 ? 47.137 10.696 -80.141 1.00 98.38 308 SER A O 1
ATOM 2471 N N . LEU A 1 309 ? 47.453 9.941 -78.045 1.00 97.75 309 LEU A N 1
ATOM 2472 C CA . LEU A 1 309 ? 48.883 9.659 -78.200 1.00 97.75 309 LEU A CA 1
ATOM 2473 C C . LEU A 1 309 ? 49.141 8.507 -79.178 1.00 97.75 309 LEU A C 1
ATOM 2475 O O . LEU A 1 309 ? 50.035 8.619 -80.016 1.00 97.75 309 LEU A O 1
ATOM 2479 N N . GLU A 1 310 ? 48.344 7.440 -79.134 1.00 98.06 310 GLU A N 1
ATOM 2480 C CA . GLU A 1 310 ? 48.418 6.326 -80.086 1.00 98.06 310 GLU A CA 1
ATOM 2481 C C . GLU A 1 310 ? 48.174 6.791 -81.525 1.00 98.06 310 GLU A C 1
ATOM 2483 O O . GLU A 1 310 ? 48.911 6.414 -82.437 1.00 98.06 310 GLU A O 1
ATOM 2488 N N . THR A 1 311 ? 47.175 7.653 -81.734 1.00 98.31 311 THR A N 1
ATOM 2489 C CA . THR A 1 311 ? 46.879 8.242 -83.049 1.00 98.31 311 THR A CA 1
ATOM 2490 C C . THR A 1 311 ? 48.048 9.089 -83.549 1.00 98.31 311 THR A C 1
ATOM 2492 O O . THR A 1 311 ? 48.485 8.944 -84.693 1.00 98.31 311 THR A O 1
ATOM 2495 N N . ARG A 1 312 ? 48.618 9.936 -82.681 1.00 98.19 312 ARG A N 1
ATOM 2496 C CA . ARG A 1 312 ? 49.812 10.726 -83.011 1.00 98.19 312 ARG A CA 1
ATOM 2497 C C . ARG A 1 312 ? 51.005 9.832 -83.353 1.00 98.19 312 ARG A C 1
ATOM 2499 O O . ARG A 1 312 ? 51.710 10.128 -84.314 1.00 98.19 312 ARG A O 1
ATOM 2506 N N . ASN A 1 313 ? 51.215 8.751 -82.603 1.00 98.12 313 ASN A N 1
ATOM 2507 C CA . ASN A 1 313 ? 52.296 7.803 -82.852 1.00 98.12 313 ASN A CA 1
ATOM 2508 C C . ASN A 1 313 ? 52.134 7.135 -84.226 1.00 98.12 313 ASN A C 1
ATOM 2510 O O . ASN A 1 313 ? 53.049 7.201 -85.037 1.00 98.12 313 ASN A O 1
ATOM 2514 N N . LYS A 1 314 ? 50.936 6.629 -84.560 1.00 98.25 314 LYS A N 1
ATOM 2515 C CA . LYS A 1 314 ? 50.628 6.069 -85.893 1.00 98.25 314 LYS A CA 1
ATOM 2516 C C . LYS A 1 314 ? 50.916 7.056 -87.029 1.00 98.25 314 LYS A C 1
ATOM 2518 O O . LYS A 1 314 ? 51.513 6.680 -88.041 1.00 98.25 314 LYS A O 1
ATOM 2523 N N . ASN A 1 315 ? 50.530 8.321 -86.856 1.00 98.12 315 ASN A N 1
ATOM 2524 C CA . ASN A 1 315 ? 50.799 9.374 -87.837 1.00 98.12 315 ASN A CA 1
ATOM 2525 C C . ASN A 1 315 ? 52.306 9.620 -88.008 1.00 98.12 315 ASN A C 1
ATOM 2527 O O . ASN A 1 315 ? 52.784 9.708 -89.139 1.00 98.12 315 ASN A O 1
ATOM 2531 N N . LEU A 1 316 ? 53.059 9.686 -86.903 1.00 98.00 316 LEU A N 1
ATOM 2532 C CA . LEU A 1 316 ? 54.518 9.830 -86.926 1.00 98.00 316 LEU A CA 1
ATOM 2533 C C . LEU A 1 316 ? 55.206 8.618 -87.568 1.00 98.00 316 LEU A C 1
ATOM 2535 O O . LEU A 1 316 ? 56.082 8.807 -88.406 1.00 98.00 316 LEU A O 1
ATOM 2539 N N . THR A 1 317 ? 54.783 7.390 -87.253 1.00 98.00 317 THR A N 1
ATOM 2540 C CA . THR A 1 317 ? 55.291 6.165 -87.891 1.00 98.00 317 THR A CA 1
ATOM 2541 C C . THR A 1 317 ? 55.051 6.186 -89.400 1.00 98.00 317 THR A C 1
ATOM 2543 O O . THR A 1 317 ? 55.964 5.913 -90.173 1.00 98.00 317 THR A O 1
ATOM 2546 N N . THR A 1 318 ? 53.851 6.581 -89.835 1.00 98.12 318 THR A N 1
ATOM 2547 C CA . THR A 1 318 ? 53.513 6.694 -91.264 1.00 98.12 318 THR A CA 1
ATOM 2548 C C . THR A 1 318 ? 54.367 7.756 -91.961 1.00 98.12 318 THR A C 1
ATOM 2550 O O . THR A 1 318 ? 54.857 7.536 -93.067 1.00 98.12 318 THR A O 1
ATOM 2553 N N . ALA A 1 319 ? 54.577 8.911 -91.322 1.00 97.94 319 ALA A N 1
ATOM 2554 C CA . ALA A 1 319 ? 55.455 9.955 -91.846 1.00 97.94 319 ALA A CA 1
ATOM 2555 C C . ALA A 1 319 ? 56.910 9.467 -91.959 1.00 97.94 319 ALA A C 1
ATOM 2557 O O . ALA A 1 319 ? 57.555 9.699 -92.978 1.00 97.94 319 ALA A O 1
ATOM 2558 N N . MET A 1 320 ? 57.403 8.738 -90.955 1.00 97.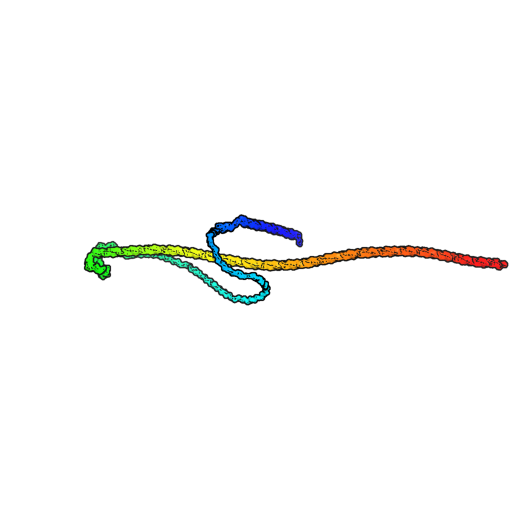69 320 MET A N 1
ATOM 2559 C CA . MET A 1 320 ? 58.737 8.139 -90.962 1.00 97.69 320 MET A CA 1
ATOM 2560 C C . MET A 1 320 ? 58.902 7.104 -92.085 1.00 97.69 320 MET A C 1
ATOM 2562 O O . MET A 1 320 ? 59.923 7.116 -92.766 1.00 97.69 320 MET A O 1
ATOM 2566 N N . MET A 1 321 ? 57.898 6.253 -92.331 1.00 98.00 321 MET A N 1
ATOM 2567 C CA . MET A 1 321 ? 57.905 5.306 -93.456 1.00 98.00 321 MET A CA 1
ATOM 2568 C C . MET A 1 321 ? 58.043 6.026 -94.803 1.00 98.00 321 MET A C 1
ATOM 2570 O O . MET A 1 321 ? 58.914 5.674 -95.593 1.00 98.00 321 MET A O 1
ATOM 2574 N N . LYS A 1 322 ? 57.265 7.093 -95.028 1.00 97.94 322 LYS A N 1
ATOM 2575 C CA . LYS A 1 322 ? 57.367 7.919 -96.245 1.00 97.94 322 LYS A CA 1
ATOM 2576 C C . LYS A 1 322 ? 58.739 8.580 -96.396 1.00 97.94 322 LYS A C 1
ATOM 2578 O O . LYS A 1 322 ? 59.274 8.645 -97.499 1.00 97.94 322 LYS A O 1
ATOM 2583 N N . LEU A 1 323 ? 59.317 9.077 -95.298 1.00 97.31 323 LEU A N 1
ATOM 2584 C CA . LEU A 1 323 ? 60.671 9.639 -95.310 1.00 97.31 323 LEU A CA 1
ATOM 2585 C C . LEU A 1 323 ? 61.718 8.574 -95.663 1.00 97.31 323 LEU A C 1
ATOM 2587 O O . LEU A 1 323 ? 62.628 8.870 -96.430 1.00 97.31 323 LEU A O 1
ATOM 2591 N N . ASN A 1 324 ? 61.577 7.342 -95.170 1.00 97.44 324 ASN A N 1
ATOM 2592 C CA . ASN A 1 324 ? 62.465 6.235 -95.534 1.00 97.44 324 ASN A CA 1
ATOM 2593 C C . ASN A 1 324 ? 62.350 5.866 -97.022 1.00 97.44 324 ASN A C 1
ATOM 2595 O O . ASN A 1 324 ? 63.372 5.729 -97.687 1.00 97.44 324 ASN A O 1
ATOM 2599 N N . GLU A 1 325 ? 61.133 5.786 -97.569 1.00 97.62 325 GLU A N 1
ATOM 2600 C CA . GLU A 1 325 ? 60.917 5.567 -99.009 1.00 97.62 325 GLU A CA 1
ATOM 2601 C C . GLU A 1 325 ? 61.564 6.672 -99.856 1.00 97.62 325 GLU A C 1
ATOM 2603 O O . GLU A 1 325 ? 62.206 6.397 -100.872 1.00 97.62 325 GLU A O 1
ATOM 2608 N N . LEU A 1 326 ? 61.436 7.932 -99.425 1.00 97.88 326 LEU A N 1
ATOM 2609 C CA . LEU A 1 326 ? 62.096 9.063 -100.070 1.00 97.88 326 LEU A CA 1
ATOM 2610 C C . LEU A 1 326 ? 63.624 8.930 -100.009 1.00 97.88 326 LEU A C 1
ATOM 2612 O O . LEU A 1 326 ? 64.283 9.117 -101.029 1.00 97.88 326 LEU A O 1
ATOM 2616 N N . ILE A 1 327 ? 64.185 8.578 -98.848 1.00 97.12 327 ILE A N 1
ATOM 2617 C CA . ILE A 1 327 ? 65.624 8.327 -98.679 1.00 97.12 327 ILE A CA 1
ATOM 2618 C C . ILE A 1 327 ? 66.096 7.230 -99.641 1.00 97.12 327 ILE A C 1
ATOM 2620 O O . ILE A 1 327 ? 67.123 7.398 -100.297 1.00 97.12 327 ILE A O 1
ATOM 2624 N N . ASP A 1 328 ? 65.361 6.127 -99.765 1.00 97.19 328 ASP A N 1
ATOM 2625 C CA . ASP A 1 328 ? 65.727 5.024 -100.656 1.00 97.19 328 ASP A CA 1
ATOM 2626 C C . ASP A 1 328 ? 65.637 5.415 -102.137 1.00 97.19 328 ASP A C 1
ATOM 2628 O O . ASP A 1 328 ? 66.517 5.059 -102.926 1.00 97.19 328 ASP A O 1
ATOM 2632 N N . ASN A 1 329 ? 64.630 6.201 -102.523 1.00 97.56 329 ASN A N 1
ATOM 2633 C CA . ASN A 1 329 ? 64.537 6.767 -103.870 1.00 97.56 329 ASN A CA 1
ATOM 2634 C C . ASN A 1 329 ? 65.707 7.711 -104.174 1.00 97.56 329 ASN A C 1
ATOM 2636 O O . ASN A 1 329 ? 66.311 7.600 -105.241 1.00 97.56 329 ASN A O 1
ATOM 2640 N N . LEU A 1 330 ? 66.075 8.585 -103.233 1.00 96.75 330 LEU A N 1
ATOM 2641 C CA . LEU A 1 330 ? 67.235 9.471 -103.368 1.00 96.75 330 LEU A CA 1
ATOM 2642 C C . LEU A 1 330 ? 68.545 8.676 -103.470 1.00 96.75 330 LEU A C 1
ATOM 2644 O O . LEU A 1 330 ? 69.385 8.996 -104.306 1.00 96.75 330 LEU A O 1
ATOM 2648 N N . LYS A 1 331 ? 68.714 7.596 -102.693 1.00 96.69 331 LYS A N 1
ATOM 2649 C CA . LYS A 1 331 ? 69.867 6.686 -102.821 1.00 96.69 331 LYS A CA 1
ATOM 2650 C C . LYS A 1 331 ? 69.937 6.037 -104.206 1.00 96.69 331 LYS A C 1
ATOM 2652 O O . LYS A 1 331 ? 71.018 5.985 -104.787 1.00 96.69 331 LYS A O 1
ATOM 2657 N N . LYS A 1 332 ? 68.805 5.571 -104.752 1.00 96.62 332 LYS A N 1
ATOM 2658 C CA . LYS A 1 332 ? 68.730 5.009 -106.115 1.00 96.62 332 LYS A CA 1
ATOM 2659 C C . LYS A 1 332 ? 69.079 6.049 -107.177 1.00 96.62 332 LYS A C 1
ATOM 2661 O O . LYS A 1 332 ? 69.883 5.760 -108.056 1.00 96.62 332 LYS A O 1
ATOM 2666 N N . GLN A 1 333 ? 68.516 7.255 -107.082 1.00 96.12 333 GLN A N 1
ATOM 2667 C CA . GLN A 1 333 ? 68.850 8.364 -107.981 1.00 96.12 333 GLN A CA 1
ATOM 2668 C C . GLN A 1 333 ? 70.342 8.698 -107.918 1.00 96.12 333 GLN A C 1
ATOM 2670 O O . GLN A 1 333 ? 70.975 8.839 -108.958 1.00 96.12 333 GLN A O 1
ATOM 2675 N N . ASN A 1 334 ? 70.922 8.747 -106.716 1.00 96.56 334 ASN A N 1
ATOM 2676 C CA . ASN A 1 334 ? 72.351 8.982 -106.532 1.00 96.56 334 ASN A CA 1
ATOM 2677 C C . ASN A 1 334 ? 73.211 7.874 -107.171 1.00 96.56 334 ASN A C 1
ATOM 2679 O O . ASN A 1 334 ? 74.208 8.165 -107.823 1.00 96.56 334 ASN A O 1
ATOM 2683 N N . ALA A 1 335 ? 72.804 6.605 -107.050 1.00 95.31 335 ALA A N 1
ATOM 26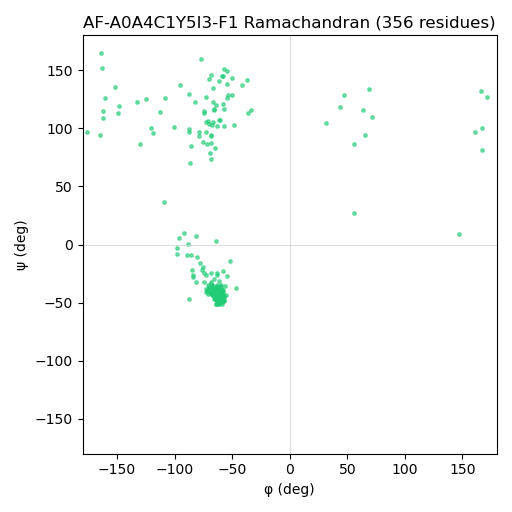84 C CA . ALA A 1 335 ? 73.478 5.486 -107.711 1.00 95.31 335 ALA A CA 1
ATOM 2685 C C . ALA A 1 335 ? 73.404 5.576 -109.248 1.00 95.31 335 ALA A C 1
ATOM 2687 O O . ALA A 1 335 ? 74.409 5.341 -109.914 1.00 95.31 335 ALA A O 1
ATOM 2688 N N . ILE A 1 336 ? 72.249 5.961 -109.812 1.00 95.38 336 ILE A N 1
ATOM 2689 C CA . ILE A 1 336 ? 72.083 6.193 -111.259 1.00 95.38 336 ILE A CA 1
ATOM 2690 C C . ILE A 1 336 ? 72.970 7.349 -111.724 1.00 95.38 336 ILE A C 1
ATOM 2692 O O . ILE A 1 336 ? 73.678 7.206 -112.714 1.00 95.38 336 ILE A O 1
ATOM 2696 N N . LEU A 1 337 ? 72.975 8.474 -111.002 1.00 95.50 337 LEU A N 1
ATOM 2697 C CA . LEU A 1 337 ? 73.844 9.611 -111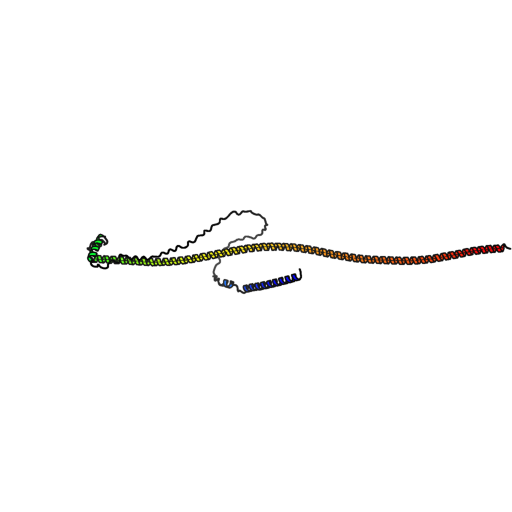.312 1.00 95.50 337 LEU A CA 1
ATOM 2698 C C . LEU A 1 337 ? 75.322 9.206 -111.279 1.00 95.50 337 LEU A C 1
ATOM 2700 O O . LEU A 1 337 ? 76.060 9.525 -112.204 1.00 95.50 337 LEU A O 1
ATOM 2704 N N . SER A 1 338 ? 75.749 8.446 -110.266 1.00 95.12 338 SER A N 1
ATOM 2705 C CA . SER A 1 338 ? 77.114 7.916 -110.197 1.00 95.12 338 SER A CA 1
ATOM 2706 C C . SER A 1 338 ? 77.437 6.973 -111.362 1.00 95.12 338 SER A C 1
ATOM 2708 O O . SER A 1 338 ? 78.556 7.007 -111.869 1.00 95.12 338 SER A O 1
ATOM 2710 N N . ALA A 1 339 ? 76.488 6.136 -111.793 1.00 93.44 339 ALA A N 1
ATOM 2711 C CA . ALA A 1 339 ? 76.656 5.265 -112.955 1.00 93.44 339 ALA A CA 1
ATOM 2712 C C . ALA A 1 339 ? 76.756 6.069 -114.259 1.00 93.44 339 ALA A C 1
ATOM 2714 O O . ALA A 1 339 ? 77.630 5.783 -115.070 1.00 93.44 339 ALA A O 1
ATOM 2715 N N . ASN A 1 340 ? 75.936 7.112 -114.426 1.00 93.88 340 ASN A N 1
ATOM 2716 C CA . ASN A 1 340 ? 76.019 8.030 -115.562 1.00 93.88 340 ASN A CA 1
ATOM 2717 C C . ASN A 1 340 ? 77.385 8.719 -115.623 1.00 93.88 340 ASN A C 1
ATOM 2719 O O . ASN A 1 340 ? 77.994 8.737 -116.682 1.00 93.88 340 ASN A O 1
ATOM 2723 N N . VAL A 1 341 ? 77.914 9.202 -114.492 1.00 94.38 341 VAL A N 1
ATOM 2724 C CA . VAL A 1 341 ? 79.266 9.787 -114.432 1.00 94.38 341 VAL A CA 1
ATOM 2725 C C . VAL A 1 341 ? 80.339 8.772 -114.852 1.00 94.38 341 VAL A C 1
ATOM 2727 O O . VAL A 1 341 ? 81.277 9.133 -115.560 1.00 94.38 341 VAL A O 1
ATOM 2730 N N . MET A 1 342 ? 80.212 7.498 -114.457 1.00 92.94 342 MET A N 1
ATOM 2731 C CA . MET A 1 342 ? 81.127 6.438 -114.907 1.00 92.94 342 MET A CA 1
ATOM 2732 C C . MET A 1 342 ? 80.997 6.148 -116.410 1.00 92.94 342 MET A C 1
ATOM 2734 O O . MET A 1 342 ? 82.017 5.976 -117.071 1.00 92.94 342 MET A O 1
ATOM 2738 N N . ILE A 1 343 ? 79.775 6.122 -116.955 1.00 91.88 343 ILE A N 1
ATOM 2739 C CA . ILE A 1 343 ? 79.524 5.961 -118.396 1.00 91.88 343 ILE A CA 1
ATOM 2740 C C . ILE A 1 343 ? 80.121 7.136 -119.170 1.00 91.88 343 ILE A C 1
ATOM 2742 O O . ILE A 1 343 ? 80.898 6.899 -120.083 1.00 91.88 343 ILE A O 1
ATOM 2746 N N . GLU A 1 344 ? 79.848 8.380 -118.769 1.00 92.12 344 GLU A N 1
ATOM 2747 C CA . GLU A 1 344 ? 80.454 9.577 -119.369 1.00 92.12 344 GLU A CA 1
ATOM 2748 C C . GLU A 1 344 ? 81.992 9.522 -119.313 1.00 92.12 344 GLU A C 1
ATOM 2750 O O . GLU A 1 344 ? 82.675 9.983 -120.229 1.00 92.12 344 GLU A O 1
ATOM 2755 N N . GLY A 1 345 ? 82.557 8.959 -118.240 1.00 91.00 345 GLY A N 1
ATOM 2756 C CA . GLY A 1 345 ? 83.989 8.678 -118.121 1.00 91.00 345 GLY A CA 1
ATOM 2757 C C . GLY A 1 345 ? 84.484 7.673 -119.166 1.00 91.00 345 GLY A C 1
ATOM 2758 O O . GLY A 1 345 ? 85.432 7.966 -119.893 1.00 91.00 345 GLY A O 1
ATOM 2759 N N . LEU A 1 346 ? 83.814 6.524 -119.289 1.00 91.00 346 LEU A N 1
ATOM 2760 C CA . LEU A 1 346 ? 84.124 5.492 -120.286 1.00 91.00 346 LEU A CA 1
ATOM 2761 C C . LEU A 1 346 ? 83.932 5.989 -121.724 1.00 91.00 346 LEU A C 1
ATOM 2763 O O . LEU A 1 346 ? 84.748 5.682 -122.584 1.00 91.00 346 LEU A O 1
ATOM 2767 N N . GLU A 1 347 ? 82.892 6.776 -121.998 1.00 91.38 347 GLU A N 1
ATOM 2768 C CA . GLU A 1 347 ? 82.644 7.398 -123.303 1.00 91.38 347 GLU A CA 1
ATOM 2769 C C . GLU A 1 347 ? 83.788 8.338 -123.695 1.00 91.38 347 GLU A C 1
ATOM 2771 O O . GLU A 1 347 ? 84.229 8.330 -124.848 1.00 91.38 347 GLU A O 1
ATOM 2776 N N . LYS A 1 348 ? 84.320 9.114 -122.739 1.00 90.56 348 LYS A N 1
ATOM 2777 C CA . LYS A 1 348 ? 85.506 9.958 -122.952 1.00 90.56 348 LYS A CA 1
ATOM 2778 C C . LYS A 1 348 ? 86.757 9.124 -123.227 1.00 90.56 348 LYS A C 1
ATOM 2780 O O . LYS A 1 348 ? 87.490 9.445 -124.160 1.00 90.56 348 LYS A O 1
ATOM 2785 N N . GLU A 1 349 ? 87.003 8.067 -122.455 1.00 88.62 349 GLU A N 1
ATOM 2786 C CA . GLU A 1 349 ? 88.143 7.161 -122.671 1.00 88.62 349 GLU A CA 1
ATOM 2787 C C . GLU A 1 349 ? 88.052 6.427 -124.016 1.00 88.62 349 GLU A C 1
ATOM 2789 O O . GLU A 1 349 ? 89.029 6.367 -124.760 1.00 88.62 349 GLU A O 1
ATOM 2794 N N . TYR A 1 350 ? 86.867 5.934 -124.372 1.00 87.44 350 TYR A N 1
ATOM 2795 C CA . TYR A 1 350 ? 86.597 5.290 -125.654 1.00 87.44 350 TYR A CA 1
ATOM 2796 C C . TYR A 1 350 ? 86.782 6.255 -126.832 1.00 87.44 350 TYR A C 1
ATOM 2798 O O . TYR A 1 350 ? 87.444 5.920 -127.813 1.00 87.44 350 TYR A O 1
ATOM 2806 N N . SER A 1 351 ? 86.267 7.484 -126.716 1.00 87.56 351 SER A N 1
ATOM 2807 C CA . SER A 1 351 ? 86.480 8.539 -127.719 1.00 87.56 351 SER A CA 1
ATOM 2808 C C . SER A 1 351 ? 87.965 8.863 -127.889 1.00 87.56 351 SER A C 1
ATOM 2810 O O . SER A 1 351 ? 88.423 9.104 -129.003 1.00 87.56 351 SER A O 1
ATOM 2812 N N . LYS A 1 352 ? 88.735 8.825 -126.797 1.00 84.12 352 LYS A N 1
ATOM 2813 C CA . LYS A 1 352 ? 90.187 9.014 -126.826 1.00 84.12 352 LYS A CA 1
ATOM 2814 C C . LYS A 1 352 ? 90.904 7.859 -127.537 1.00 84.12 352 LYS A C 1
ATOM 2816 O O . LYS A 1 352 ? 91.745 8.121 -128.387 1.00 84.12 352 LYS A O 1
ATOM 2821 N N . LEU A 1 353 ? 90.522 6.606 -127.269 1.00 81.06 353 LEU A N 1
ATOM 2822 C CA . LEU A 1 353 ? 91.055 5.422 -127.962 1.00 81.06 353 LEU A CA 1
ATOM 2823 C C . LEU A 1 353 ? 90.783 5.450 -129.475 1.00 81.06 353 LEU A C 1
ATOM 2825 O O . LEU A 1 353 ? 91.656 5.088 -130.258 1.00 81.06 353 LEU A O 1
ATOM 2829 N N . LEU A 1 354 ? 89.599 5.906 -129.897 1.00 76.31 354 LEU A N 1
ATOM 2830 C CA . LEU A 1 354 ? 89.275 6.084 -131.319 1.00 76.31 354 LEU A CA 1
ATOM 2831 C C . LEU A 1 354 ? 90.125 7.170 -131.999 1.00 76.31 354 LEU A C 1
ATOM 2833 O O . LEU A 1 354 ? 90.385 7.067 -133.194 1.00 76.31 354 LEU A O 1
ATOM 2837 N N . LEU A 1 355 ? 90.558 8.190 -131.252 1.00 71.38 355 LEU A N 1
ATOM 2838 C CA . LEU A 1 355 ? 91.417 9.270 -131.750 1.00 71.38 355 LEU A CA 1
ATOM 2839 C C . LEU A 1 355 ? 92.915 8.911 -131.739 1.00 71.38 355 LEU A C 1
ATOM 2841 O O . LEU A 1 355 ? 93.660 9.462 -132.539 1.00 71.38 355 LEU A O 1
ATOM 2845 N N . GLU A 1 356 ? 93.362 8.002 -130.868 1.00 63.41 356 GLU A N 1
ATOM 2846 C CA . GLU A 1 356 ? 94.762 7.539 -130.792 1.00 63.41 356 GLU A CA 1
ATOM 2847 C C . GLU A 1 356 ? 95.058 6.325 -131.704 1.00 63.41 356 GLU A C 1
ATOM 2849 O O . GLU A 1 356 ? 96.215 5.946 -131.870 1.00 63.41 356 GLU A O 1
ATOM 2854 N N . GLY A 1 357 ? 94.032 5.714 -132.309 1.00 54.28 357 GLY A N 1
ATOM 2855 C CA . GLY A 1 357 ? 94.148 4.571 -133.226 1.00 54.28 357 GLY A CA 1
ATOM 2856 C C . GLY A 1 357 ? 94.260 4.909 -134.723 1.00 54.28 357 GLY A C 1
ATOM 2857 O O . GLY A 1 357 ? 94.147 3.991 -135.538 1.00 54.28 357 GLY A O 1
ATOM 2858 N N . GLN A 1 358 ? 94.442 6.185 -135.089 1.00 46.31 358 GLN A N 1
ATOM 2859 C CA . GLN A 1 358 ? 94.665 6.656 -136.468 1.00 46.31 358 GLN A CA 1
ATOM 2860 C C . GLN A 1 358 ? 96.071 7.209 -136.681 1.00 46.31 358 GLN A C 1
ATOM 2862 O O . GLN A 1 358 ? 96.569 7.926 -135.785 1.00 46.31 358 GLN A O 1
#

Solvent-accessible surface area (backbone atoms only — not comparable to full-atom values): 21640 Å² total; per-residue (Å²): 132,56,75,67,59,54,52,54,50,51,52,51,50,52,53,52,50,55,52,49,51,53,50,52,55,51,50,53,48,53,52,47,57,58,66,68,47,74,59,78,58,62,67,58,63,72,68,64,86,71,82,84,80,87,76,90,82,92,76,90,78,88,82,90,77,91,83,81,91,81,83,88,83,90,80,81,90,79,90,81,86,80,92,78,85,86,87,77,89,78,77,85,81,78,78,80,82,76,77,79,89,75,86,82,83,84,77,80,76,81,74,80,77,81,73,78,64,89,72,78,79,74,69,95,82,82,93,80,55,72,63,63,51,49,53,52,48,52,56,51,37,62,73,70,60,75,54,62,76,79,58,68,78,53,85,63,49,72,67,55,52,52,53,50,52,52,52,52,51,50,51,51,48,54,50,50,52,50,51,50,51,53,50,53,53,50,49,55,50,50,52,53,51,52,53,49,51,52,52,51,51,52,51,49,53,52,50,53,54,51,52,52,51,52,52,50,52,52,53,51,52,50,51,50,52,52,52,51,52,52,53,50,53,50,52,55,49,52,53,52,52,53,50,55,50,53,53,51,52,52,53,49,52,54,53,50,50,56,50,49,56,53,50,52,56,50,51,54,50,51,52,53,49,52,53,51,51,52,51,52,52,52,52,51,54,49,54,50,53,51,50,53,49,52,52,50,54,51,51,53,52,51,51,52,52,49,54,52,50,53,52,52,48,54,51,51,52,54,52,50,52,53,52,51,54,50,50,54,51,51,51,50,52,50,51,50,51,54,48,48,53,51,48,57,49,49,53,52,52,51,54,48,51,66,64,71,72,112

Organism: Eumeta variegata (NCBI:txid151549)